Protein AF-A0A8T7F9G9-F1 (afdb_monomer)

Structure (mmCIF, N/CA/C/O backbone):
data_AF-A0A8T7F9G9-F1
#
_entry.id   AF-A0A8T7F9G9-F1
#
loop_
_atom_site.group_PDB
_atom_site.id
_atom_site.type_symbol
_atom_site.label_atom_id
_atom_site.label_alt_id
_atom_site.label_comp_id
_atom_site.label_asym_id
_atom_site.label_entity_id
_atom_site.label_seq_id
_atom_site.pdbx_PDB_ins_code
_atom_site.Cartn_x
_atom_site.Cartn_y
_atom_site.Cartn_z
_atom_site.occupancy
_atom_site.B_iso_or_equiv
_atom_site.auth_seq_id
_atom_site.auth_comp_id
_atom_site.auth_asym_id
_atom_site.auth_atom_id
_atom_site.pdbx_PDB_model_num
ATOM 1 N N . MET A 1 1 ? 28.511 -11.664 -50.264 1.00 46.81 1 MET A N 1
ATOM 2 C CA . MET A 1 1 ? 28.563 -10.630 -49.208 1.00 46.81 1 MET A CA 1
ATOM 3 C C . MET A 1 1 ? 29.767 -10.927 -48.326 1.00 46.81 1 MET A C 1
ATOM 5 O O . MET A 1 1 ? 29.800 -11.989 -47.721 1.00 46.81 1 MET A O 1
ATOM 9 N N . LYS A 1 2 ? 30.807 -10.084 -48.348 1.00 44.03 2 LYS A N 1
ATOM 10 C CA . LYS A 1 2 ? 31.979 -10.237 -47.471 1.00 44.03 2 LYS A CA 1
ATOM 11 C C . LYS A 1 2 ? 31.725 -9.398 -46.221 1.00 44.03 2 LYS A C 1
ATOM 13 O O . LYS A 1 2 ? 31.805 -8.178 -46.300 1.00 44.03 2 LYS A O 1
ATOM 18 N N . LEU A 1 3 ? 31.369 -10.055 -45.120 1.00 43.72 3 LEU A N 1
ATOM 19 C CA . LEU A 1 3 ? 31.251 -9.421 -43.806 1.00 43.72 3 LEU A CA 1
ATOM 20 C C . LEU A 1 3 ? 32.620 -8.885 -43.380 1.00 43.72 3 LEU A C 1
ATOM 22 O O . LEU A 1 3 ? 33.638 -9.577 -43.476 1.00 43.72 3 LEU A O 1
ATOM 26 N N . ASN A 1 4 ? 32.641 -7.617 -42.983 1.00 49.09 4 ASN A N 1
ATOM 27 C CA . ASN A 1 4 ? 33.854 -6.886 -42.667 1.00 49.09 4 ASN 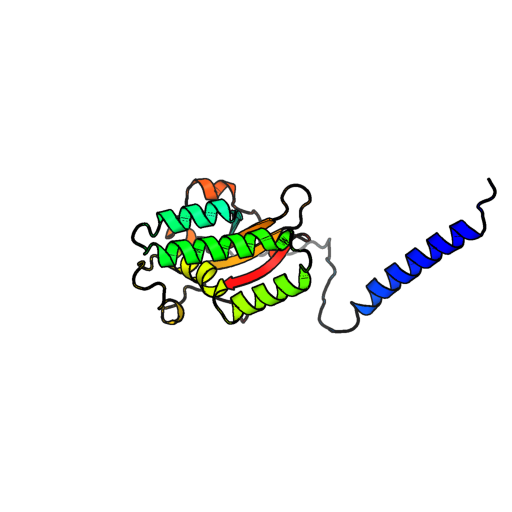A CA 1
ATOM 28 C C . ASN A 1 4 ? 34.376 -7.363 -41.302 1.00 49.09 4 ASN A C 1
ATOM 30 O O . ASN A 1 4 ? 33.618 -7.438 -40.337 1.00 49.09 4 ASN A O 1
ATOM 34 N N . ARG A 1 5 ? 35.673 -7.682 -41.193 1.00 53.19 5 ARG A N 1
ATOM 35 C CA . ARG A 1 5 ? 36.285 -8.277 -39.980 1.00 53.19 5 ARG A CA 1
ATOM 36 C C . ARG A 1 5 ? 36.044 -7.476 -38.692 1.00 53.19 5 ARG A C 1
ATOM 38 O O . ARG A 1 5 ? 36.165 -8.039 -37.616 1.00 53.19 5 ARG A O 1
ATOM 45 N N . ARG A 1 6 ? 35.715 -6.185 -38.799 1.00 52.78 6 ARG A N 1
ATOM 46 C CA . ARG A 1 6 ? 35.401 -5.307 -37.662 1.00 52.78 6 ARG A CA 1
ATOM 47 C C . ARG A 1 6 ? 34.003 -5.522 -37.072 1.00 52.78 6 ARG A C 1
ATOM 49 O O . ARG A 1 6 ? 33.856 -5.368 -35.869 1.00 52.78 6 ARG A O 1
ATOM 56 N N . GLU A 1 7 ? 33.010 -5.908 -37.869 1.00 48.31 7 GLU A N 1
ATOM 57 C CA . GLU A 1 7 ? 31.631 -6.107 -37.381 1.00 48.31 7 GLU A CA 1
ATOM 58 C C . GLU A 1 7 ? 31.481 -7.434 -36.629 1.00 48.31 7 GLU A C 1
ATOM 60 O O . GLU A 1 7 ? 30.766 -7.517 -35.634 1.00 48.31 7 GLU A O 1
ATOM 65 N N . VAL A 1 8 ? 32.240 -8.455 -37.041 1.00 53.44 8 VAL A N 1
ATOM 66 C CA . VAL A 1 8 ? 32.272 -9.761 -36.364 1.00 53.44 8 VAL A CA 1
ATOM 67 C C . VAL A 1 8 ? 32.888 -9.646 -34.965 1.00 53.44 8 VAL A C 1
ATOM 69 O O . VAL A 1 8 ? 32.408 -10.282 -34.032 1.00 53.44 8 VAL A O 1
ATOM 72 N N . THR A 1 9 ? 33.909 -8.801 -34.784 1.00 51.59 9 THR A N 1
ATOM 73 C CA . THR A 1 9 ? 34.546 -8.618 -33.471 1.00 51.59 9 THR A CA 1
ATOM 74 C C . THR A 1 9 ? 33.615 -7.943 -32.467 1.00 51.59 9 THR A C 1
ATOM 76 O O . THR A 1 9 ? 33.604 -8.357 -31.316 1.00 51.59 9 THR A O 1
ATOM 79 N N . VAL A 1 10 ? 32.803 -6.967 -32.896 1.00 53.72 10 VAL A N 1
ATOM 80 C CA . VAL A 1 10 ? 31.867 -6.249 -32.008 1.00 53.72 10 VAL A CA 1
ATOM 81 C C . VAL A 1 10 ? 30.722 -7.156 -31.547 1.00 53.72 10 VAL A C 1
ATOM 83 O O . VAL A 1 10 ? 30.357 -7.137 -30.372 1.00 53.72 10 VAL A O 1
ATOM 86 N N . LEU A 1 11 ? 30.208 -8.012 -32.437 1.00 50.22 11 LEU A N 1
ATOM 87 C CA . LEU A 1 11 ? 29.164 -8.984 -32.096 1.00 50.22 11 LEU A CA 1
ATOM 88 C C . LEU A 1 11 ? 29.666 -10.076 -31.142 1.00 50.22 11 LEU A C 1
ATOM 90 O O . LEU A 1 11 ? 28.948 -10.465 -30.226 1.00 50.22 11 LEU A O 1
ATOM 94 N N . ILE A 1 12 ? 30.911 -10.536 -31.304 1.00 54.72 12 ILE A N 1
ATOM 95 C CA . ILE A 1 12 ? 31.497 -11.546 -30.410 1.00 54.72 12 ILE A CA 1
ATOM 96 C C . ILE A 1 12 ? 31.876 -10.929 -29.055 1.00 54.72 12 ILE A C 1
ATOM 98 O O . ILE A 1 12 ? 31.660 -11.559 -28.023 1.00 54.72 12 ILE A O 1
ATOM 102 N N . SER A 1 13 ? 32.380 -9.689 -29.017 1.00 50.81 13 SER A N 1
ATOM 103 C CA . SER A 1 13 ? 32.715 -9.025 -27.750 1.00 50.81 13 SER A CA 1
ATOM 104 C C . SER A 1 13 ? 31.479 -8.662 -26.924 1.00 50.81 13 SER A C 1
ATOM 106 O O . SER A 1 13 ? 31.520 -8.800 -25.706 1.00 50.81 13 SER A O 1
ATOM 108 N N . GLY A 1 14 ? 30.374 -8.255 -27.561 1.00 50.59 14 GLY A N 1
ATOM 109 C CA . GLY A 1 14 ? 29.112 -7.993 -26.858 1.00 50.59 14 GLY A CA 1
ATOM 110 C C . GLY A 1 14 ? 28.506 -9.262 -26.252 1.00 50.59 14 GLY A C 1
ATOM 111 O O . GLY A 1 14 ? 28.037 -9.243 -25.117 1.00 50.59 14 GLY A O 1
ATOM 112 N N . LEU A 1 15 ? 28.603 -10.388 -26.969 1.00 47.50 15 LEU A N 1
ATOM 113 C CA . LEU A 1 15 ? 28.099 -11.675 -26.490 1.00 47.50 15 LEU A CA 1
ATOM 114 C C . LEU A 1 15 ? 28.919 -12.217 -25.306 1.00 47.50 15 LEU A C 1
ATOM 116 O O . LEU A 1 15 ? 28.342 -12.760 -24.375 1.00 47.50 15 LEU A O 1
ATOM 120 N N . ILE A 1 16 ? 30.247 -12.038 -25.300 1.00 53.81 16 ILE A N 1
ATOM 121 C CA . ILE A 1 16 ? 31.121 -12.523 -24.213 1.00 53.81 16 ILE A CA 1
ATOM 122 C C . ILE A 1 16 ? 30.961 -11.688 -22.933 1.00 53.81 16 ILE A C 1
ATOM 124 O O . ILE A 1 16 ? 30.974 -12.251 -21.841 1.00 53.81 16 ILE A O 1
ATOM 128 N N . VAL A 1 17 ? 30.764 -10.369 -23.043 1.00 54.09 17 VAL A N 1
ATOM 129 C CA . VAL A 1 17 ? 30.511 -9.511 -21.869 1.00 54.09 17 VAL A CA 1
ATOM 130 C C . VAL A 1 17 ? 29.124 -9.786 -21.274 1.00 54.09 17 VAL A C 1
ATOM 132 O O . VAL A 1 17 ? 29.005 -9.883 -20.055 1.00 54.09 17 VAL A O 1
ATOM 135 N N . GLY A 1 18 ? 28.103 -10.013 -22.111 1.00 49.41 18 GLY A N 1
ATOM 136 C CA . GLY A 1 18 ? 26.770 -10.417 -21.644 1.00 49.41 18 GLY A CA 1
ATOM 137 C C . GLY A 1 18 ? 26.752 -11.787 -20.952 1.00 49.41 18 GLY A C 1
ATOM 138 O O . GLY A 1 18 ? 26.072 -11.958 -19.945 1.00 49.41 18 GLY A O 1
ATOM 139 N N . LEU A 1 19 ? 27.549 -12.750 -21.432 1.00 48.47 19 LEU A N 1
ATOM 140 C CA . LEU A 1 19 ? 27.618 -14.096 -20.846 1.00 48.47 19 LEU A CA 1
ATOM 141 C C . LEU A 1 19 ? 28.460 -14.147 -19.557 1.00 48.47 19 LEU A C 1
ATOM 143 O O . LEU A 1 19 ? 28.168 -14.947 -18.673 1.00 48.47 19 LEU A O 1
ATOM 147 N N . LEU A 1 20 ? 29.463 -13.272 -19.409 1.00 47.88 20 LEU A N 1
ATOM 148 C CA . LEU A 1 20 ? 30.264 -13.174 -18.180 1.00 47.88 20 LEU A CA 1
ATOM 149 C C . LEU A 1 20 ? 29.529 -12.443 -17.048 1.00 47.88 20 LEU A C 1
ATOM 151 O O . LEU A 1 20 ? 29.641 -12.867 -15.902 1.00 47.88 20 LEU A O 1
ATOM 155 N N . LEU A 1 21 ? 28.729 -11.414 -17.349 1.00 46.62 21 LEU A N 1
ATOM 156 C CA . LEU A 1 21 ? 27.856 -10.786 -16.346 1.00 46.62 21 LEU A CA 1
ATOM 157 C C . LEU A 1 21 ? 26.742 -11.738 -15.879 1.00 46.62 21 LEU A C 1
ATOM 159 O O . LEU A 1 21 ? 26.415 -11.752 -14.697 1.00 46.62 21 LEU A O 1
ATOM 163 N N . GLY A 1 22 ? 26.240 -12.604 -16.768 1.00 43.25 22 GLY A N 1
ATOM 164 C CA . GLY A 1 22 ? 25.296 -13.664 -16.400 1.00 43.25 22 GLY A CA 1
ATOM 165 C C . GLY A 1 22 ? 25.898 -14.792 -15.549 1.00 43.25 22 GLY A C 1
ATOM 166 O O . GLY A 1 22 ? 25.166 -15.437 -14.809 1.00 43.25 22 GLY A O 1
ATOM 167 N N . MET A 1 23 ? 27.215 -15.034 -15.612 1.00 46.56 23 MET A N 1
ATOM 168 C CA . MET A 1 23 ? 27.876 -16.082 -14.814 1.00 46.56 23 MET A CA 1
ATOM 169 C C . MET A 1 23 ? 28.397 -15.598 -13.454 1.00 46.56 23 MET A C 1
ATOM 171 O O . MET A 1 23 ? 28.501 -16.407 -12.538 1.00 46.56 23 MET A O 1
ATOM 175 N N . VAL A 1 24 ? 28.697 -14.306 -13.279 1.00 45.66 24 VAL A N 1
ATOM 176 C CA . VAL A 1 24 ? 29.154 -13.779 -11.974 1.00 45.66 24 VAL A CA 1
ATOM 177 C C . VAL A 1 24 ? 27.998 -13.632 -10.967 1.00 45.66 24 VAL A C 1
ATOM 179 O O . VAL A 1 24 ? 28.236 -13.693 -9.767 1.00 45.66 24 VAL A O 1
ATOM 182 N N . MET A 1 25 ? 26.746 -13.566 -11.430 1.00 41.53 25 MET A N 1
ATOM 183 C CA . MET A 1 25 ? 25.540 -13.624 -10.582 1.00 41.53 25 MET A CA 1
ATOM 184 C C . MET A 1 25 ? 25.101 -15.058 -10.202 1.00 41.53 25 MET A C 1
ATOM 186 O O . MET A 1 25 ? 24.092 -15.223 -9.532 1.00 41.53 25 MET A O 1
ATOM 190 N N . VAL A 1 26 ? 25.845 -16.106 -10.590 1.00 46.44 26 VAL A N 1
ATOM 191 C CA . VAL A 1 26 ? 25.522 -17.523 -10.279 1.00 46.44 26 VAL A CA 1
ATOM 192 C C . VAL A 1 26 ? 26.592 -18.156 -9.375 1.00 46.44 26 VAL A C 1
ATOM 194 O O . VAL A 1 26 ? 26.893 -19.342 -9.457 1.00 46.44 26 VAL A O 1
ATOM 197 N N . SER A 1 27 ? 27.262 -17.380 -8.521 1.00 38.91 27 SER A N 1
ATOM 198 C CA . SER A 1 27 ? 28.302 -17.939 -7.635 1.00 38.91 27 SER A CA 1
ATOM 199 C C . SER A 1 27 ? 28.358 -17.333 -6.238 1.00 38.91 27 SER A C 1
ATOM 201 O O . SER A 1 27 ? 29.433 -17.309 -5.650 1.00 38.91 27 SER A O 1
ATOM 203 N N . LEU A 1 28 ? 27.218 -16.901 -5.697 1.00 39.16 28 LEU A N 1
ATOM 204 C CA . LEU A 1 28 ? 27.018 -16.680 -4.262 1.00 39.16 28 LEU A CA 1
ATOM 205 C C . LEU A 1 28 ? 25.537 -16.919 -3.921 1.00 39.16 28 LEU A C 1
ATOM 207 O O . LEU A 1 28 ? 24.795 -15.967 -3.745 1.00 39.16 28 LEU A O 1
ATOM 211 N N . ASP A 1 29 ? 25.102 -18.179 -3.986 1.00 34.62 29 ASP A N 1
ATOM 212 C CA . ASP A 1 29 ? 24.269 -18.847 -2.967 1.00 34.62 29 ASP A CA 1
ATOM 213 C C . ASP A 1 29 ? 23.870 -20.249 -3.458 1.00 34.62 29 ASP A C 1
ATOM 215 O O . ASP A 1 29 ? 23.455 -20.441 -4.602 1.00 34.62 29 ASP A O 1
ATOM 219 N N . GLU A 1 30 ? 24.047 -21.253 -2.599 1.00 38.47 30 GLU A N 1
ATOM 220 C CA . GLU A 1 30 ? 23.832 -22.676 -2.900 1.00 38.47 30 GLU A CA 1
ATOM 221 C C . GLU A 1 30 ? 22.357 -23.127 -2.826 1.00 38.47 30 GLU A C 1
ATOM 223 O O . GLU A 1 30 ? 22.111 -24.324 -2.900 1.00 38.47 30 GLU A O 1
ATOM 228 N N . ASP A 1 31 ? 21.367 -22.225 -2.782 1.00 39.75 31 ASP A N 1
ATOM 229 C CA . ASP A 1 31 ? 19.941 -22.605 -2.664 1.00 39.75 31 ASP A CA 1
ATOM 230 C C . ASP A 1 31 ? 18.988 -21.941 -3.684 1.00 39.75 31 ASP A C 1
ATOM 232 O O . ASP A 1 31 ? 17.789 -21.791 -3.453 1.00 39.75 31 ASP A O 1
ATOM 236 N N . LEU A 1 32 ? 19.470 -21.620 -4.890 1.00 35.97 32 LEU A N 1
ATOM 237 C CA . LEU A 1 32 ? 18.599 -21.272 -6.025 1.00 35.97 32 LEU A CA 1
ATOM 238 C C . LEU A 1 32 ? 18.151 -22.528 -6.790 1.00 35.97 32 LEU A C 1
ATOM 240 O O . LEU A 1 32 ? 18.637 -22.850 -7.877 1.00 35.97 32 LEU A O 1
ATOM 244 N N . ALA A 1 33 ? 17.176 -23.237 -6.222 1.00 35.81 33 ALA A N 1
ATOM 245 C CA . ALA A 1 33 ? 16.433 -24.299 -6.896 1.00 35.81 33 ALA A CA 1
ATOM 246 C C . ALA A 1 33 ? 15.474 -23.718 -7.955 1.00 35.81 33 ALA A C 1
ATOM 248 O O . ALA A 1 33 ? 14.260 -23.652 -7.777 1.00 35.81 33 ALA A O 1
ATOM 249 N N . LEU A 1 34 ? 16.027 -23.324 -9.098 1.00 44.62 34 LEU A N 1
ATOM 250 C CA . LEU A 1 34 ? 15.283 -23.037 -10.320 1.00 44.62 34 LEU A CA 1
ATOM 251 C C . LEU A 1 34 ? 15.351 -24.294 -11.194 1.00 44.62 34 LEU A C 1
ATOM 253 O O . LEU A 1 34 ? 16.444 -24.675 -11.575 1.00 44.62 34 LEU A O 1
ATOM 257 N N . PHE A 1 35 ? 14.224 -24.972 -11.443 1.00 43.81 35 PHE A N 1
ATOM 258 C CA . PHE A 1 35 ? 13.821 -25.585 -12.727 1.00 43.81 35 PHE A CA 1
ATOM 259 C C . PHE A 1 35 ? 12.547 -26.425 -12.533 1.00 43.81 35 PHE A C 1
ATOM 261 O O . PHE A 1 35 ? 12.508 -27.395 -11.778 1.00 43.81 35 PHE A O 1
ATOM 268 N N . GLY A 1 36 ? 11.492 -26.055 -13.262 1.00 32.22 36 GLY A N 1
ATOM 269 C CA . GLY A 1 36 ? 10.227 -26.777 -13.283 1.00 32.22 36 GLY A CA 1
ATOM 270 C C . GLY A 1 36 ? 10.354 -28.205 -13.817 1.00 32.22 36 GLY A C 1
ATOM 271 O O . GLY A 1 36 ? 11.073 -28.480 -14.777 1.00 32.22 36 GLY A O 1
ATOM 272 N N . THR A 1 37 ? 9.571 -29.109 -13.234 1.00 33.41 37 THR A N 1
ATOM 273 C CA . THR A 1 37 ? 9.251 -30.407 -13.830 1.00 33.41 37 THR A CA 1
ATOM 274 C C . THR A 1 37 ? 7.830 -30.360 -14.382 1.00 33.41 37 THR A C 1
ATOM 276 O O . THR A 1 37 ? 6.837 -30.466 -13.668 1.00 33.41 37 THR A O 1
ATOM 279 N N . ALA A 1 38 ? 7.724 -30.184 -15.698 1.00 38.19 38 ALA A N 1
ATOM 280 C CA . ALA A 1 38 ? 6.515 -30.522 -16.429 1.00 38.19 38 ALA A CA 1
ATOM 281 C C . ALA A 1 38 ? 6.498 -32.038 -16.689 1.00 38.19 38 ALA A C 1
ATOM 283 O O . ALA A 1 38 ? 7.378 -32.561 -17.369 1.00 38.19 38 ALA A O 1
ATOM 284 N N . GLY A 1 39 ? 5.457 -32.716 -16.195 1.00 29.67 39 GLY A N 1
ATOM 285 C CA . GLY A 1 39 ? 5.010 -34.026 -16.681 1.00 29.67 39 GLY A CA 1
ATOM 286 C C . GLY A 1 39 ? 5.242 -35.207 -15.735 1.00 29.67 39 GLY A C 1
ATOM 287 O O . GLY A 1 39 ? 6.354 -35.710 -15.620 1.00 29.67 39 GLY A O 1
ATOM 288 N N . GLY A 1 40 ? 4.162 -35.733 -15.143 1.00 25.47 40 GLY A N 1
ATOM 289 C CA . GLY A 1 40 ? 4.223 -37.027 -14.455 1.00 25.47 40 GLY A CA 1
ATOM 290 C C . GLY A 1 40 ? 3.050 -37.355 -13.536 1.00 25.47 40 GLY A C 1
ATOM 291 O O . GLY A 1 40 ? 3.206 -37.389 -12.327 1.00 25.47 40 GLY A O 1
ATOM 292 N N . SER A 1 41 ? 1.882 -37.598 -14.129 1.00 37.97 41 SER A N 1
ATOM 293 C CA . SER A 1 41 ? 0.714 -38.307 -13.582 1.00 37.97 41 SER A CA 1
ATOM 294 C C . SER A 1 41 ? 0.927 -39.176 -12.321 1.00 37.97 41 SER A C 1
ATOM 296 O O . SER A 1 41 ? 1.653 -40.165 -12.374 1.00 37.97 41 SER A O 1
ATOM 298 N N . GLY A 1 42 ? 0.117 -38.930 -11.278 1.00 31.66 42 GLY A N 1
ATOM 299 C CA . GLY A 1 42 ? -0.398 -39.995 -10.402 1.00 31.66 42 GLY A CA 1
ATOM 300 C C . GLY A 1 42 ? -0.441 -39.706 -8.899 1.00 31.66 42 GLY A C 1
ATOM 301 O O . GLY A 1 42 ? 0.534 -39.974 -8.215 1.00 31.66 42 GLY A O 1
ATOM 302 N N . SER A 1 43 ? -1.599 -39.257 -8.391 1.00 31.19 43 SER A N 1
ATOM 303 C CA . SER A 1 43 ? -2.280 -39.736 -7.161 1.00 31.19 43 SER A CA 1
ATOM 304 C C . SER A 1 43 ? -3.476 -38.798 -6.898 1.00 31.19 43 SER A C 1
ATOM 306 O O . SER A 1 43 ? -3.299 -37.654 -6.506 1.00 31.19 43 SER A O 1
ATOM 308 N N . SER A 1 44 ? -4.712 -39.100 -7.302 1.00 40.59 44 SER A N 1
ATOM 309 C CA . SER A 1 44 ? -5.617 -40.063 -6.651 1.00 40.59 44 SER A CA 1
ATOM 310 C C . SER A 1 44 ? -5.530 -40.064 -5.121 1.00 40.59 44 SER A C 1
ATOM 312 O O . SER A 1 44 ? -5.302 -41.103 -4.513 1.00 40.59 44 SER A O 1
ATOM 314 N N . GLY A 1 45 ? -5.732 -38.905 -4.498 1.00 30.78 45 GLY A N 1
ATOM 315 C CA . GLY A 1 45 ? -5.884 -38.782 -3.052 1.00 30.78 45 GLY A CA 1
ATOM 316 C C . GLY A 1 45 ? -6.923 -37.725 -2.714 1.00 30.78 45 GLY A C 1
ATOM 317 O O . GLY A 1 45 ? -6.594 -36.555 -2.563 1.00 30.78 45 GLY A O 1
ATOM 318 N N . GLN A 1 46 ? -8.188 -38.137 -2.621 1.00 43.41 46 GLN A N 1
ATOM 319 C CA . GLN A 1 46 ? -9.196 -37.384 -1.884 1.00 43.41 46 GLN A CA 1
ATOM 320 C C . GLN A 1 46 ? -8.672 -37.134 -0.466 1.00 43.41 46 GLN A C 1
ATOM 322 O O . GLN A 1 46 ? -8.569 -38.075 0.309 1.00 43.41 46 GLN A O 1
ATOM 327 N N . ASN A 1 47 ? -8.414 -35.875 -0.129 1.00 34.53 47 ASN A N 1
ATOM 328 C CA . ASN A 1 47 ? -8.668 -35.353 1.206 1.00 34.53 47 ASN A CA 1
ATOM 329 C C . ASN A 1 47 ? -9.379 -34.011 1.036 1.00 34.53 47 ASN A C 1
ATOM 331 O O . ASN A 1 47 ? -8.820 -33.037 0.535 1.00 34.53 47 ASN A O 1
ATOM 335 N N . LYS A 1 48 ? -10.669 -34.028 1.377 1.00 41.75 48 LYS A N 1
ATOM 336 C CA . LYS A 1 48 ? -11.450 -32.843 1.701 1.00 41.75 48 LYS A CA 1
ATOM 337 C C . LYS A 1 48 ? -10.937 -32.354 3.048 1.00 41.75 48 LYS A C 1
ATOM 339 O O . LYS A 1 48 ? -11.359 -32.900 4.055 1.00 41.75 48 LYS A O 1
ATOM 344 N N . ASP A 1 49 ? -10.088 -31.343 3.032 1.00 39.69 49 ASP A N 1
ATOM 345 C CA . ASP A 1 49 ? -9.930 -30.441 4.163 1.00 39.69 49 ASP A CA 1
ATOM 346 C C . ASP A 1 49 ? -10.047 -29.022 3.612 1.00 39.69 49 ASP A C 1
ATOM 348 O O . ASP A 1 49 ? -9.499 -28.694 2.557 1.00 39.69 49 ASP A O 1
ATOM 352 N N . ASP A 1 50 ? -10.859 -28.237 4.301 1.00 42.94 50 ASP A N 1
ATOM 353 C CA . ASP A 1 50 ? -11.311 -26.875 4.035 1.00 42.94 50 ASP A CA 1
ATOM 354 C C . ASP A 1 50 ? -10.125 -25.889 4.068 1.00 42.94 50 ASP A C 1
ATOM 356 O O . ASP A 1 50 ? -9.937 -25.130 5.014 1.00 42.94 50 ASP A O 1
ATOM 360 N N . LYS A 1 51 ? -9.221 -25.981 3.083 1.00 44.81 51 LYS A N 1
ATOM 361 C CA . LYS A 1 51 ? -8.015 -25.149 3.019 1.00 44.81 51 LYS A CA 1
ATOM 362 C C . LYS A 1 51 ? -8.411 -23.718 2.676 1.00 44.81 51 LYS A C 1
ATOM 364 O O . LYS A 1 51 ? -8.884 -23.460 1.570 1.00 44.81 51 LYS A O 1
ATOM 369 N N . SER A 1 52 ? -8.178 -22.811 3.618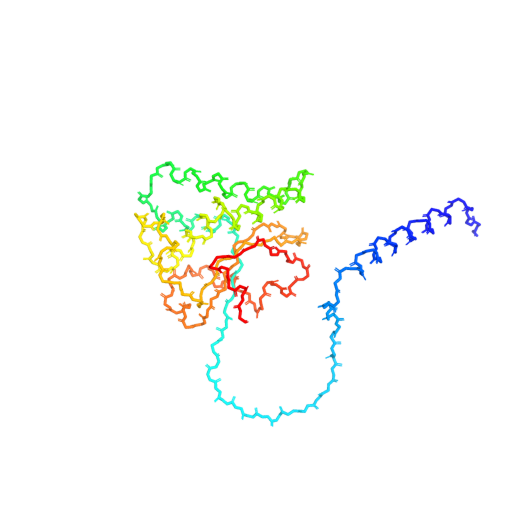 1.00 55.44 52 SER A N 1
ATOM 370 C CA . SER A 1 52 ? -8.278 -21.365 3.452 1.00 55.44 52 SER A CA 1
ATOM 371 C C . SER A 1 52 ? -7.625 -20.926 2.135 1.00 55.44 52 SER A C 1
ATOM 373 O O . SER A 1 52 ? -6.406 -20.919 1.982 1.00 55.44 52 SER A O 1
ATOM 375 N N . SER A 1 53 ? -8.436 -20.580 1.134 1.00 80.69 53 SER A N 1
ATOM 376 C CA . SER A 1 53 ? -7.912 -19.946 -0.074 1.00 80.69 53 SER A CA 1
ATOM 377 C C . SER A 1 53 ? -7.343 -18.579 0.306 1.00 80.69 53 SER A C 1
ATOM 379 O O . SER A 1 53 ? -8.015 -17.796 0.977 1.00 80.69 53 SER A O 1
ATOM 381 N N . VAL A 1 54 ? -6.112 -18.280 -0.093 1.00 87.00 54 VAL A N 1
ATOM 382 C CA . VAL A 1 54 ? -5.546 -16.930 0.030 1.00 87.00 54 VAL A CA 1
ATOM 383 C C . VAL A 1 54 ? -5.987 -16.122 -1.186 1.00 87.00 54 VAL A C 1
ATOM 385 O O . VAL A 1 54 ? -6.022 -16.641 -2.304 1.00 87.00 54 VAL A O 1
ATOM 388 N N . LEU A 1 55 ? -6.393 -14.883 -0.949 1.00 90.94 55 LEU A N 1
ATOM 389 C CA . LEU A 1 55 ? -6.760 -13.905 -1.958 1.00 90.94 55 LEU A CA 1
ATOM 390 C C . LEU A 1 55 ? -5.653 -12.859 -2.057 1.00 90.94 55 LEU A C 1
ATOM 392 O O . LEU A 1 55 ? -5.008 -12.525 -1.063 1.00 90.94 55 LEU A O 1
ATOM 396 N N . TYR A 1 56 ? -5.469 -12.352 -3.268 1.00 92.38 56 TYR A N 1
ATOM 397 C CA . TYR A 1 56 ? -4.398 -11.436 -3.619 1.00 92.38 56 TYR A CA 1
ATOM 398 C C . TYR A 1 56 ? -4.996 -10.270 -4.386 1.00 92.38 56 TYR A C 1
ATOM 400 O O . TYR A 1 56 ? -5.780 -10.499 -5.307 1.00 92.38 56 TYR A O 1
ATOM 408 N N . TYR A 1 57 ? -4.630 -9.048 -4.030 1.00 93.56 57 TYR A N 1
ATOM 409 C CA . TYR A 1 57 ? -5.087 -7.839 -4.707 1.00 93.56 57 TYR A CA 1
ATOM 410 C C . TYR A 1 57 ? -3.878 -6.979 -5.051 1.00 93.56 57 TYR A C 1
ATOM 412 O O . TYR A 1 57 ? -2.992 -6.809 -4.217 1.00 93.56 57 TYR A O 1
ATOM 420 N N . ARG A 1 58 ? -3.842 -6.443 -6.273 1.00 93.94 58 ARG A N 1
ATOM 421 C CA . ARG A 1 58 ? -2.813 -5.493 -6.713 1.00 93.94 58 ARG A CA 1
ATOM 422 C C . ARG A 1 58 ? -3.472 -4.145 -6.952 1.00 93.94 58 ARG A C 1
ATOM 424 O O . ARG A 1 58 ? -4.112 -3.944 -7.980 1.00 93.94 58 ARG A O 1
ATOM 431 N N . VAL A 1 59 ? -3.318 -3.248 -5.990 1.00 93.94 59 VAL A N 1
ATOM 432 C CA . VAL A 1 59 ? -4.005 -1.959 -5.952 1.00 93.94 59 VAL A CA 1
ATOM 433 C C . VAL A 1 59 ? -3.038 -0.851 -6.375 1.00 93.94 59 VAL A C 1
ATOM 435 O O . VAL A 1 59 ? -1.948 -0.750 -5.801 1.00 93.94 59 VAL A O 1
ATOM 438 N N . PRO A 1 60 ? -3.390 -0.015 -7.370 1.00 93.00 60 PRO A N 1
ATOM 439 C CA . PRO A 1 60 ? -2.602 1.168 -7.705 1.00 93.00 60 PRO A CA 1
ATOM 440 C C . PRO A 1 60 ? -2.428 2.079 -6.485 1.00 93.00 60 PRO A C 1
ATOM 442 O O . PRO A 1 60 ? -3.382 2.295 -5.736 1.00 93.00 60 PRO A O 1
ATOM 445 N N . LEU A 1 61 ? -1.238 2.656 -6.289 1.00 91.81 61 LEU A N 1
ATOM 446 C CA . LEU A 1 61 ? -0.981 3.499 -5.111 1.00 91.81 61 LEU A CA 1
ATOM 447 C C . LEU A 1 61 ? -1.918 4.702 -5.000 1.00 91.81 61 LEU A C 1
ATOM 449 O O . LEU A 1 61 ? -2.275 5.091 -3.894 1.00 91.81 61 LEU A O 1
ATOM 453 N N . THR A 1 62 ? -2.357 5.262 -6.125 1.00 91.50 62 THR A N 1
ATOM 454 C CA . THR A 1 62 ? -3.319 6.370 -6.152 1.00 91.50 62 THR A CA 1
ATOM 455 C C . THR A 1 62 ? -4.685 5.969 -5.591 1.00 91.50 62 THR A C 1
ATOM 457 O O . THR A 1 62 ? -5.272 6.720 -4.814 1.00 91.50 62 THR A O 1
ATOM 460 N N . GLU A 1 63 ? -5.180 4.780 -5.943 1.00 92.75 63 GLU A N 1
ATOM 461 C CA . GLU A 1 63 ? -6.428 4.229 -5.401 1.00 92.75 63 GLU A CA 1
ATOM 462 C C . GLU A 1 63 ? -6.276 3.873 -3.922 1.00 92.75 63 GLU A C 1
ATOM 464 O O . GLU A 1 63 ? -7.159 4.160 -3.115 1.00 92.75 63 GLU A O 1
ATOM 469 N N . ALA A 1 64 ? -5.128 3.302 -3.559 1.00 92.12 64 ALA A N 1
ATOM 470 C CA . ALA A 1 64 ? -4.809 2.961 -2.185 1.00 92.12 64 ALA A CA 1
ATOM 471 C C . ALA A 1 64 ? -4.775 4.224 -1.296 1.00 92.12 64 ALA A C 1
ATOM 473 O O . ALA A 1 64 ? -5.413 4.258 -0.245 1.00 92.12 64 ALA A O 1
ATOM 474 N N . GLN A 1 65 ? -4.079 5.281 -1.730 1.00 92.12 65 GLN A N 1
ATOM 475 C CA . GLN A 1 65 ? -3.985 6.556 -1.013 1.00 92.12 65 GLN A CA 1
ATOM 476 C C . GLN A 1 65 ? -5.359 7.210 -0.836 1.00 92.12 65 GLN A C 1
ATOM 478 O O . GLN A 1 65 ? -5.678 7.683 0.256 1.00 92.12 65 GLN A O 1
ATOM 483 N N . ALA A 1 66 ? -6.175 7.237 -1.895 1.00 92.31 66 ALA A N 1
ATOM 484 C CA . ALA A 1 66 ? -7.520 7.802 -1.831 1.00 92.31 66 ALA A CA 1
ATOM 485 C C . ALA A 1 66 ? -8.382 7.062 -0.799 1.00 92.31 66 ALA A C 1
ATOM 487 O O . ALA A 1 66 ? -8.993 7.695 0.060 1.00 92.31 66 ALA A O 1
ATOM 488 N N . TRP A 1 67 ? -8.360 5.727 -0.830 1.00 92.94 67 TRP A N 1
ATOM 489 C CA . TRP A 1 67 ? -9.085 4.900 0.130 1.00 92.94 67 TRP A CA 1
ATOM 490 C C . TRP A 1 67 ? -8.623 5.126 1.574 1.00 92.94 67 TRP A C 1
ATOM 492 O O . TRP A 1 67 ? -9.453 5.258 2.472 1.00 92.94 67 TRP A O 1
ATOM 502 N N . LEU A 1 68 ? -7.310 5.215 1.809 1.00 91.19 68 LEU A N 1
ATOM 503 C CA . LEU A 1 68 ? -6.769 5.450 3.148 1.00 91.19 68 LEU A CA 1
ATOM 504 C C . LEU A 1 68 ? -7.207 6.820 3.699 1.00 91.19 68 LEU A C 1
ATOM 506 O O . LEU A 1 68 ? -7.597 6.928 4.860 1.00 91.19 68 LEU A O 1
ATOM 510 N N . GLY A 1 69 ? -7.236 7.851 2.846 1.00 91.25 69 GLY A N 1
ATOM 511 C CA . GLY A 1 69 ? -7.764 9.173 3.196 1.00 91.25 69 GLY A CA 1
ATOM 512 C C . GLY A 1 69 ? -9.266 9.177 3.505 1.00 91.25 69 GLY A C 1
ATOM 513 O O . GLY A 1 69 ? -9.708 9.897 4.397 1.00 91.25 69 GLY A O 1
ATOM 514 N N . GLU A 1 70 ? -10.058 8.351 2.815 1.00 91.88 70 GLU A N 1
ATOM 515 C CA . GLU A 1 70 ? -11.484 8.169 3.120 1.00 91.88 70 GLU A CA 1
ATOM 516 C C . GLU A 1 70 ? -11.726 7.415 4.431 1.00 91.88 70 GLU A C 1
ATOM 518 O O . GLU A 1 70 ? -12.740 7.653 5.091 1.00 91.88 70 GLU A O 1
ATOM 523 N N . LYS A 1 71 ? -10.817 6.509 4.812 1.00 91.62 71 LYS A N 1
ATOM 524 C CA . LYS A 1 71 ? -10.896 5.769 6.078 1.00 91.62 71 LYS A CA 1
ATOM 525 C C . LYS A 1 71 ? -10.584 6.629 7.292 1.00 91.62 71 LYS A C 1
ATOM 527 O O . LYS A 1 71 ? -11.141 6.362 8.351 1.00 91.62 71 LYS A O 1
ATOM 532 N N . TYR A 1 72 ? -9.768 7.663 7.118 1.00 91.62 72 TYR A N 1
ATOM 533 C CA . TYR A 1 72 ? -9.312 8.518 8.208 1.00 91.62 72 TYR A CA 1
ATOM 534 C C . TYR A 1 72 ? -9.491 10.019 7.910 1.00 91.62 72 TYR A C 1
ATOM 536 O O . TYR A 1 72 ? -8.516 10.782 7.879 1.00 91.62 72 TYR A O 1
ATOM 544 N N . PRO A 1 73 ? -10.737 10.486 7.695 1.00 90.94 73 PRO A N 1
ATOM 545 C CA . PRO A 1 73 ? -11.021 11.885 7.376 1.00 90.94 73 PRO A CA 1
ATOM 546 C C . PRO A 1 73 ? -10.702 12.851 8.529 1.00 90.94 73 PRO A C 1
ATOM 548 O O . PRO A 1 73 ? -10.554 14.051 8.300 1.00 90.94 73 PRO A O 1
ATOM 551 N N . GLU A 1 74 ? -10.624 12.352 9.763 1.00 90.69 74 GLU A N 1
ATOM 552 C CA . GLU A 1 74 ? -10.345 13.115 10.982 1.00 90.69 74 GLU A CA 1
ATOM 553 C C . GLU A 1 74 ? -8.858 13.367 11.258 1.00 90.69 74 GLU A C 1
ATOM 555 O O . GLU A 1 74 ? -8.538 14.063 12.227 1.00 90.69 74 GLU A O 1
ATOM 560 N N . LEU A 1 75 ? -7.951 12.823 10.441 1.00 87.38 75 LEU A N 1
ATOM 561 C CA . LEU A 1 75 ? -6.520 13.052 10.625 1.00 87.38 75 LEU A CA 1
ATOM 562 C C . LEU A 1 75 ? -6.148 14.526 10.496 1.00 87.38 75 LEU A C 1
ATOM 564 O O . LEU A 1 75 ? -6.763 15.294 9.754 1.00 87.38 75 LEU A O 1
ATOM 568 N N . SER A 1 76 ? -5.102 14.913 11.226 1.00 87.06 76 SER A N 1
ATOM 569 C CA . SER A 1 76 ? -4.547 16.259 11.135 1.00 87.06 76 SER A CA 1
ATOM 570 C C . SER A 1 76 ? -4.027 16.540 9.722 1.00 87.06 76 SER A C 1
ATOM 572 O O . SER A 1 76 ? -3.570 15.637 9.018 1.00 87.06 76 SER A O 1
ATOM 574 N N . GLU A 1 77 ? -4.041 17.815 9.325 1.00 88.75 77 GLU A N 1
ATOM 575 C CA . GLU A 1 77 ? -3.448 18.252 8.051 1.00 88.75 77 GLU A CA 1
ATOM 576 C C . GLU A 1 77 ? -1.974 17.827 7.938 1.00 88.75 77 GLU A C 1
ATOM 578 O O . GLU A 1 77 ? -1.519 17.461 6.860 1.00 88.75 77 GLU A O 1
ATOM 583 N N . GLU A 1 78 ? -1.249 17.816 9.062 1.00 87.25 78 GLU A N 1
ATOM 584 C CA . GLU A 1 78 ? 0.142 17.362 9.146 1.00 87.25 78 GLU A CA 1
ATOM 585 C C . GLU A 1 78 ? 0.283 15.879 8.766 1.00 87.25 78 GLU A C 1
ATOM 587 O O . GLU A 1 78 ? 1.042 15.562 7.854 1.00 87.25 78 GLU A O 1
ATOM 592 N N . LYS A 1 79 ? -0.511 14.977 9.363 1.00 84.06 79 LYS A N 1
ATOM 593 C CA . LYS A 1 79 ? -0.455 13.537 9.045 1.00 84.06 79 LYS A CA 1
ATOM 594 C C . LYS A 1 79 ? -0.897 13.249 7.605 1.00 84.06 79 LYS A C 1
ATOM 596 O O . LYS A 1 79 ? -0.300 12.422 6.922 1.00 84.06 79 LYS A O 1
ATOM 601 N N . GLN A 1 80 ? -1.905 13.965 7.101 1.00 85.94 80 GLN A N 1
ATOM 602 C CA . GLN A 1 80 ? -2.324 13.847 5.697 1.00 85.94 80 GLN A CA 1
ATOM 603 C C . GLN A 1 80 ? -1.230 14.308 4.722 1.00 85.94 80 GLN A C 1
ATOM 605 O O . GLN A 1 80 ? -1.061 13.726 3.642 1.00 85.94 80 GLN A O 1
ATOM 610 N N . GLN A 1 81 ? -0.475 15.346 5.092 1.00 88.06 81 GLN A N 1
ATOM 611 C CA . GLN A 1 81 ? 0.672 15.802 4.317 1.00 88.06 81 GLN A CA 1
ATOM 612 C C . GLN A 1 81 ? 1.804 14.765 4.343 1.00 88.06 81 GLN A C 1
ATOM 614 O O . GLN A 1 81 ? 2.323 14.437 3.277 1.00 88.06 81 GLN A O 1
ATOM 619 N N . GLU A 1 82 ? 2.125 14.195 5.508 1.00 86.06 82 GLU A N 1
ATOM 620 C CA . GLU A 1 82 ? 3.115 13.115 5.639 1.00 86.06 82 GLU A CA 1
ATOM 621 C C . GLU A 1 82 ? 2.784 11.923 4.733 1.00 86.06 82 GLU A C 1
ATOM 623 O O . GLU A 1 82 ? 3.648 11.450 3.994 1.00 86.06 82 GLU A O 1
ATOM 628 N N . TRP A 1 83 ? 1.522 11.476 4.714 1.00 86.44 83 TRP A N 1
ATOM 629 C CA . TRP A 1 83 ? 1.078 10.436 3.783 1.00 86.44 83 TRP A CA 1
ATOM 630 C C . TRP A 1 83 ? 1.301 10.834 2.337 1.00 86.44 83 TRP A C 1
ATOM 632 O O . TRP A 1 83 ? 1.890 10.077 1.571 1.00 86.44 83 TRP A O 1
ATOM 642 N N . THR A 1 84 ? 0.853 12.027 1.954 1.00 87.94 84 THR A N 1
ATOM 643 C CA . THR A 1 84 ? 0.972 12.496 0.572 1.00 87.94 84 THR A CA 1
ATOM 644 C C . THR A 1 84 ? 2.428 12.527 0.109 1.00 87.94 84 THR A C 1
ATOM 646 O O . THR A 1 84 ? 2.727 12.109 -1.009 1.00 87.94 84 THR A O 1
ATOM 649 N N . GLU A 1 85 ? 3.343 12.972 0.968 1.00 88.25 85 GLU A N 1
ATOM 650 C CA . GLU A 1 85 ? 4.778 12.977 0.687 1.00 88.25 85 GLU A CA 1
ATOM 651 C C . GLU A 1 85 ? 5.353 11.554 0.602 1.00 88.25 85 GLU A C 1
ATOM 653 O O . GLU A 1 85 ? 6.134 11.267 -0.309 1.00 88.25 85 GLU A O 1
ATOM 658 N N . ALA A 1 86 ? 4.926 10.644 1.484 1.00 87.44 86 ALA A N 1
ATOM 659 C CA . ALA A 1 86 ? 5.340 9.244 1.456 1.00 87.44 86 ALA A CA 1
ATOM 660 C C . ALA A 1 86 ? 4.883 8.535 0.170 1.00 87.44 86 ALA A C 1
ATOM 662 O O . ALA A 1 86 ? 5.711 7.948 -0.527 1.00 87.44 86 ALA A O 1
ATOM 663 N N . PHE A 1 87 ? 3.604 8.646 -0.207 1.00 89.56 87 PHE A N 1
ATOM 664 C CA . PHE A 1 87 ? 3.094 8.079 -1.460 1.00 89.56 87 PHE A CA 1
ATOM 665 C C . PHE A 1 87 ? 3.800 8.665 -2.680 1.00 89.56 87 PHE A C 1
ATOM 667 O O . PHE A 1 87 ? 4.181 7.912 -3.570 1.00 89.56 87 PHE A O 1
ATOM 674 N N . ALA A 1 88 ? 4.038 9.980 -2.714 1.00 88.56 88 ALA A N 1
ATOM 675 C CA . ALA A 1 88 ? 4.748 10.615 -3.823 1.00 88.56 88 ALA A CA 1
ATOM 676 C C . ALA A 1 88 ? 6.202 10.129 -3.942 1.00 88.56 88 ALA A C 1
ATOM 678 O O . ALA A 1 88 ? 6.685 9.896 -5.050 1.00 88.56 88 ALA A O 1
ATOM 679 N N . LYS A 1 89 ? 6.902 9.948 -2.813 1.00 86.19 89 LYS A N 1
ATOM 680 C CA . LYS A 1 89 ? 8.259 9.381 -2.783 1.00 86.19 89 LYS A CA 1
ATOM 681 C C . LYS A 1 89 ? 8.267 7.953 -3.326 1.00 86.19 89 LYS A C 1
ATOM 683 O O . LYS A 1 89 ? 9.142 7.615 -4.119 1.00 86.19 89 LYS A O 1
ATOM 688 N N . ILE A 1 90 ? 7.298 7.136 -2.913 1.00 89.50 90 ILE A N 1
ATOM 689 C CA . ILE A 1 90 ? 7.168 5.753 -3.372 1.00 89.50 90 ILE A CA 1
ATOM 690 C C . ILE A 1 90 ? 6.861 5.719 -4.877 1.00 89.50 90 ILE A C 1
ATOM 692 O O . ILE A 1 90 ? 7.572 5.056 -5.625 1.00 89.50 90 ILE A O 1
ATOM 696 N N . ASP A 1 91 ? 5.855 6.462 -5.336 1.00 88.88 91 ASP A N 1
ATOM 697 C CA . ASP A 1 91 ? 5.403 6.479 -6.734 1.00 88.88 91 ASP A CA 1
ATOM 698 C C . ASP A 1 91 ? 6.470 7.014 -7.704 1.00 88.88 91 ASP A C 1
ATOM 700 O O . ASP A 1 91 ? 6.555 6.586 -8.853 1.00 88.88 91 ASP A O 1
ATOM 704 N N . ALA A 1 92 ? 7.353 7.903 -7.237 1.00 87.69 92 ALA A N 1
ATOM 705 C CA . ALA A 1 92 ? 8.460 8.417 -8.037 1.00 87.69 92 ALA A CA 1
ATOM 706 C C . ALA A 1 92 ? 9.591 7.396 -8.259 1.00 87.69 92 ALA A C 1
ATOM 708 O O . ALA A 1 92 ? 10.377 7.569 -9.199 1.00 87.69 92 ALA A O 1
ATOM 709 N N . LEU A 1 93 ? 9.681 6.339 -7.438 1.00 86.94 93 LEU A N 1
ATOM 710 C CA . LEU A 1 93 ? 10.793 5.384 -7.448 1.00 86.94 93 LEU A CA 1
ATOM 711 C C . LEU A 1 93 ? 11.114 4.813 -8.843 1.00 86.94 93 LEU A C 1
ATOM 713 O O . LEU A 1 93 ? 12.280 4.890 -9.233 1.00 86.94 93 LEU A O 1
ATOM 717 N N . PRO A 1 94 ? 10.146 4.313 -9.642 1.00 85.69 94 PRO A N 1
ATOM 718 C CA . PRO A 1 94 ? 10.428 3.723 -10.956 1.00 85.69 94 PRO A CA 1
ATOM 719 C C . PRO A 1 94 ? 11.055 4.716 -11.944 1.00 85.69 94 PRO A C 1
ATOM 721 O O . PRO A 1 94 ? 11.679 4.320 -12.925 1.00 85.69 94 PRO A O 1
ATOM 724 N N . THR A 1 95 ? 10.882 6.016 -11.697 1.00 86.88 95 THR A N 1
ATOM 725 C CA . THR A 1 95 ? 11.409 7.097 -12.539 1.00 86.88 95 THR A CA 1
ATOM 726 C C . THR A 1 95 ? 12.689 7.7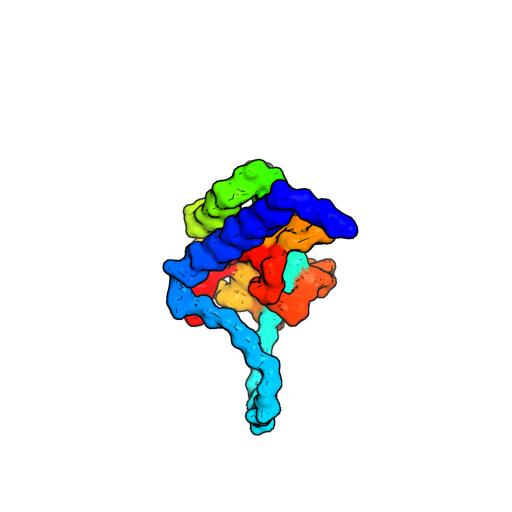26 -11.992 1.00 86.88 95 THR A C 1
ATOM 728 O O . THR A 1 95 ? 13.229 8.645 -12.616 1.00 86.88 95 THR A O 1
ATOM 731 N N . SER A 1 96 ? 13.191 7.252 -10.847 1.00 87.88 96 SER A N 1
ATOM 732 C CA . SER A 1 96 ? 14.418 7.779 -10.260 1.00 87.88 96 SER A CA 1
ATOM 733 C C . SER A 1 96 ? 15.633 7.516 -11.153 1.00 87.88 96 SER A C 1
ATOM 735 O O . SER A 1 96 ? 15.816 6.431 -11.708 1.00 87.88 96 SER A O 1
ATOM 737 N N . ALA A 1 97 ? 16.508 8.520 -11.253 1.00 88.00 97 ALA A N 1
ATOM 738 C CA . ALA A 1 97 ? 17.788 8.400 -11.944 1.00 88.00 97 ALA A CA 1
ATOM 739 C C . ALA A 1 97 ? 18.750 7.424 -11.240 1.00 88.00 97 ALA A C 1
ATOM 741 O O . ALA A 1 97 ? 19.563 6.791 -11.912 1.00 88.00 97 ALA A O 1
ATOM 742 N N . ASP A 1 98 ? 18.625 7.280 -9.917 1.00 88.88 98 ASP A N 1
ATOM 743 C CA . ASP A 1 98 ? 19.457 6.422 -9.068 1.00 88.88 98 ASP A CA 1
ATOM 744 C C . ASP A 1 98 ? 18.628 5.271 -8.469 1.00 88.88 98 ASP A C 1
ATOM 746 O O . ASP A 1 98 ? 18.776 4.921 -7.298 1.00 88.88 98 ASP A O 1
ATOM 750 N N . PHE A 1 99 ? 17.768 4.660 -9.299 1.00 86.00 99 PHE A N 1
ATOM 751 C CA . PHE A 1 99 ? 16.779 3.644 -8.911 1.00 86.00 99 PHE A CA 1
ATOM 752 C C . PHE A 1 99 ? 17.278 2.628 -7.878 1.00 86.00 99 PHE A C 1
ATOM 754 O O . PHE A 1 99 ? 16.621 2.437 -6.867 1.00 86.00 99 PHE A O 1
ATOM 761 N N . PHE A 1 100 ? 18.430 1.983 -8.096 1.00 85.50 100 PHE A N 1
ATOM 762 C CA . PHE A 1 100 ? 18.921 0.946 -7.178 1.00 85.50 100 PHE A CA 1
ATOM 763 C C . PHE A 1 100 ? 19.210 1.488 -5.774 1.00 85.50 100 PHE A C 1
ATOM 765 O O . PHE A 1 100 ? 18.835 0.862 -4.789 1.00 85.50 100 PHE A O 1
ATOM 772 N N . THR A 1 101 ? 19.831 2.665 -5.685 1.00 88.19 101 THR A N 1
ATOM 773 C CA . THR A 1 101 ? 20.128 3.315 -4.402 1.00 88.19 101 THR A CA 1
ATOM 774 C C . THR A 1 101 ? 18.839 3.701 -3.686 1.00 88.19 101 THR A C 1
ATOM 776 O O . THR A 1 101 ? 18.704 3.459 -2.490 1.00 88.19 101 THR A O 1
ATOM 779 N N . ASP A 1 102 ? 17.883 4.270 -4.419 1.00 86.62 102 ASP A N 1
ATOM 780 C CA . ASP A 1 102 ? 16.614 4.718 -3.848 1.00 86.62 102 ASP A CA 1
ATOM 781 C C . ASP A 1 102 ? 15.700 3.544 -3.480 1.00 86.62 102 ASP A C 1
ATOM 783 O O . ASP A 1 102 ? 14.974 3.613 -2.491 1.00 86.62 102 ASP A O 1
ATOM 787 N N . ALA A 1 103 ? 15.765 2.445 -4.234 1.00 85.19 103 ALA A N 1
ATOM 788 C CA . ALA A 1 103 ? 15.025 1.220 -3.965 1.00 85.19 103 ALA A CA 1
ATOM 789 C C . ALA A 1 103 ? 15.557 0.530 -2.706 1.00 85.19 103 ALA A C 1
ATOM 791 O O . ALA A 1 103 ? 14.765 0.128 -1.857 1.00 85.19 103 ALA A O 1
ATOM 792 N N . ASP A 1 104 ? 16.880 0.443 -2.549 1.00 84.56 104 ASP A N 1
ATOM 793 C CA . ASP A 1 104 ? 17.501 -0.079 -1.330 1.00 84.56 104 ASP A CA 1
ATOM 794 C C . ASP A 1 104 ? 17.210 0.827 -0.129 1.00 84.56 104 ASP A C 1
ATOM 796 O O . ASP A 1 104 ? 16.874 0.337 0.948 1.00 84.56 104 ASP A O 1
ATOM 800 N N . ALA A 1 105 ? 17.263 2.150 -0.315 1.00 83.75 105 ALA A N 1
ATOM 801 C CA . ALA A 1 105 ? 16.881 3.102 0.720 1.00 83.75 105 ALA A CA 1
ATOM 802 C C . ALA A 1 105 ? 15.407 2.951 1.118 1.00 83.75 105 ALA A C 1
ATOM 804 O O . ALA A 1 105 ? 15.104 3.004 2.306 1.00 83.75 105 ALA A O 1
ATOM 805 N N . LEU A 1 106 ? 14.498 2.734 0.161 1.00 82.31 106 LEU A N 1
ATOM 806 C CA . LEU A 1 106 ? 13.081 2.507 0.443 1.00 82.31 106 LEU A CA 1
ATOM 807 C C . LEU A 1 106 ? 12.845 1.170 1.152 1.00 82.31 106 LEU A C 1
ATOM 809 O O . LEU A 1 106 ? 12.069 1.127 2.097 1.00 82.31 106 LEU A O 1
ATOM 813 N N . ARG A 1 107 ? 13.525 0.093 0.743 1.00 78.75 107 ARG A N 1
ATOM 814 C CA . ARG A 1 107 ? 13.459 -1.204 1.437 1.00 78.75 107 ARG A CA 1
ATOM 815 C C . ARG A 1 107 ? 13.918 -1.084 2.886 1.00 78.75 107 ARG A C 1
ATOM 817 O O . ARG A 1 107 ? 13.231 -1.562 3.783 1.00 78.75 107 ARG A O 1
ATOM 824 N N . LEU A 1 108 ? 15.044 -0.404 3.110 1.00 75.88 108 LEU A N 1
ATOM 825 C CA . LEU A 1 108 ? 15.542 -0.109 4.452 1.00 75.88 108 LEU A CA 1
ATOM 826 C C . LEU A 1 108 ? 14.529 0.725 5.243 1.00 75.88 108 LEU A C 1
ATOM 828 O O . LEU A 1 108 ? 14.231 0.386 6.380 1.00 75.88 108 LEU A O 1
ATOM 832 N N . ASP A 1 109 ? 13.947 1.760 4.634 1.00 76.75 109 ASP A N 1
ATOM 833 C CA . ASP A 1 109 ? 12.916 2.617 5.236 1.00 76.75 109 ASP A CA 1
ATOM 834 C C . ASP A 1 109 ? 11.643 1.833 5.604 1.00 76.75 109 ASP A C 1
ATOM 836 O O . ASP A 1 109 ? 11.072 2.071 6.661 1.00 76.75 109 ASP A O 1
ATOM 840 N N . ILE A 1 110 ? 11.228 0.854 4.792 1.00 72.75 110 ILE A N 1
ATOM 841 C CA . ILE A 1 110 ? 10.107 -0.053 5.099 1.00 72.75 110 ILE A CA 1
ATOM 842 C C . ILE A 1 110 ? 10.459 -0.984 6.265 1.00 72.75 110 ILE A C 1
ATOM 844 O O . ILE A 1 110 ? 9.615 -1.248 7.113 1.00 72.75 110 ILE A O 1
ATOM 848 N N . SER A 1 111 ? 11.699 -1.479 6.329 1.00 65.50 111 SER A N 1
ATOM 849 C CA . SER A 1 111 ? 12.126 -2.401 7.390 1.00 65.50 111 SER A CA 1
ATOM 850 C C . SER A 1 111 ? 12.515 -1.726 8.712 1.00 65.50 111 SER A C 1
ATOM 852 O O . SER A 1 111 ? 12.456 -2.368 9.758 1.00 65.50 111 SER A O 1
ATOM 854 N N . GLU A 1 112 ? 12.949 -0.462 8.678 1.00 63.84 112 GLU A N 1
ATOM 855 C CA . GLU A 1 112 ? 13.581 0.220 9.815 1.00 63.84 112 GLU A CA 1
ATOM 856 C C . GLU A 1 112 ? 12.914 1.556 10.205 1.00 63.84 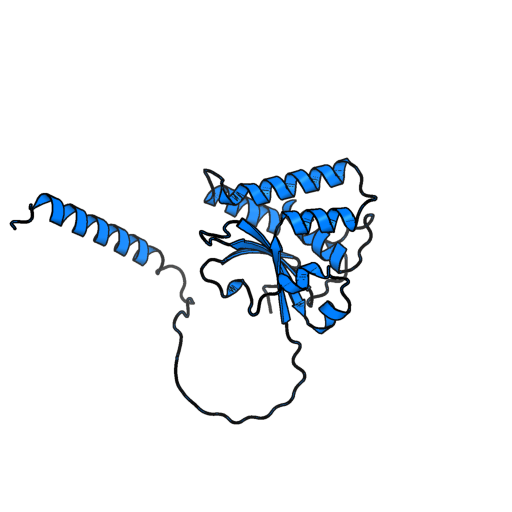112 GLU A C 1
ATOM 858 O O . GLU A 1 112 ? 13.149 2.005 11.326 1.00 63.84 112 GLU A O 1
ATOM 863 N N . ASN A 1 113 ? 12.142 2.227 9.328 1.00 55.28 113 ASN A N 1
ATOM 864 C CA . ASN A 1 113 ? 11.683 3.620 9.524 1.00 55.28 113 ASN A CA 1
ATOM 865 C C . ASN A 1 113 ? 10.301 3.957 8.884 1.00 55.28 113 ASN A C 1
ATOM 867 O O . ASN A 1 113 ? 9.350 3.203 8.996 1.00 55.28 113 ASN A O 1
ATOM 871 N N . THR A 1 114 ? 10.136 5.156 8.308 1.00 50.16 114 THR A N 1
ATOM 872 C CA . THR A 1 114 ? 8.885 5.918 8.110 1.00 50.16 114 THR A CA 1
ATOM 873 C C . THR A 1 114 ? 8.015 5.410 6.958 1.00 50.16 114 THR A C 1
ATOM 875 O O . THR A 1 114 ? 6.806 5.628 6.977 1.00 50.16 114 THR A O 1
ATOM 878 N N . ALA A 1 115 ? 8.580 4.704 5.973 1.00 48.47 115 ALA A N 1
ATOM 879 C CA . ALA A 1 115 ? 7.783 3.989 4.968 1.00 48.47 115 ALA A CA 1
ATOM 880 C C . ALA A 1 115 ? 7.020 2.786 5.567 1.00 48.47 115 ALA A C 1
ATOM 882 O O . ALA A 1 115 ? 6.015 2.373 4.983 1.00 48.47 115 ALA A O 1
ATOM 883 N N . SER A 1 116 ? 7.425 2.307 6.757 1.00 54.31 116 SER A N 1
ATOM 884 C CA . SER A 1 116 ? 6.609 1.433 7.617 1.00 54.31 116 SER A CA 1
ATOM 885 C C . SER A 1 116 ? 5.238 2.061 7.860 1.00 54.31 116 SER A C 1
ATOM 887 O O . SER A 1 116 ? 4.236 1.387 7.673 1.00 54.31 116 SER A O 1
ATOM 889 N N . ASN A 1 117 ? 5.152 3.380 8.096 1.00 69.25 117 ASN A N 1
ATOM 890 C CA . ASN A 1 117 ? 3.878 4.035 8.407 1.00 69.25 117 ASN A CA 1
ATOM 891 C C . ASN A 1 117 ? 2.821 3.825 7.318 1.00 69.25 117 ASN A C 1
ATOM 893 O O . ASN A 1 117 ? 1.666 3.637 7.648 1.00 69.25 117 ASN A O 1
ATOM 897 N N . VAL A 1 118 ? 3.174 3.813 6.026 1.00 82.69 118 VAL A N 1
ATOM 898 C CA . VAL A 1 118 ? 2.153 3.620 4.980 1.00 82.69 118 VAL A CA 1
ATOM 899 C C . VAL A 1 118 ? 1.603 2.193 5.016 1.00 82.69 118 VAL A C 1
ATOM 901 O O . VAL A 1 118 ? 0.387 2.015 5.027 1.00 82.69 118 VAL A O 1
ATOM 904 N N . LEU A 1 119 ? 2.467 1.171 5.047 1.00 88.12 119 LEU A N 1
ATOM 905 C CA . LEU A 1 119 ? 2.019 -0.228 5.088 1.00 88.12 119 LEU A CA 1
ATOM 906 C C . LEU A 1 119 ? 1.317 -0.567 6.411 1.00 88.12 119 LEU A C 1
ATOM 908 O O . LEU A 1 119 ? 0.304 -1.274 6.386 1.00 88.12 119 LEU A O 1
ATOM 912 N N . ASP A 1 120 ? 1.808 -0.014 7.520 1.00 87.25 120 ASP A N 1
ATOM 913 C CA . ASP A 1 120 ? 1.236 -0.128 8.860 1.00 87.25 120 ASP A CA 1
ATOM 914 C C . ASP A 1 120 ? -0.144 0.529 8.901 1.00 87.25 120 ASP A C 1
ATOM 916 O O . ASP A 1 120 ? -1.112 -0.119 9.294 1.00 87.25 120 ASP A O 1
ATOM 920 N N . ASP A 1 121 ? -0.273 1.770 8.425 1.00 89.00 121 ASP A N 1
ATOM 921 C CA . ASP A 1 121 ? -1.534 2.516 8.411 1.00 89.00 121 ASP A CA 1
ATOM 922 C C . ASP A 1 121 ? -2.569 1.841 7.494 1.00 89.00 121 ASP A C 1
ATOM 924 O O . ASP A 1 121 ? -3.754 1.786 7.830 1.00 89.00 121 ASP A O 1
ATOM 928 N N . PHE A 1 122 ? -2.152 1.236 6.371 1.00 90.94 122 PHE A N 1
A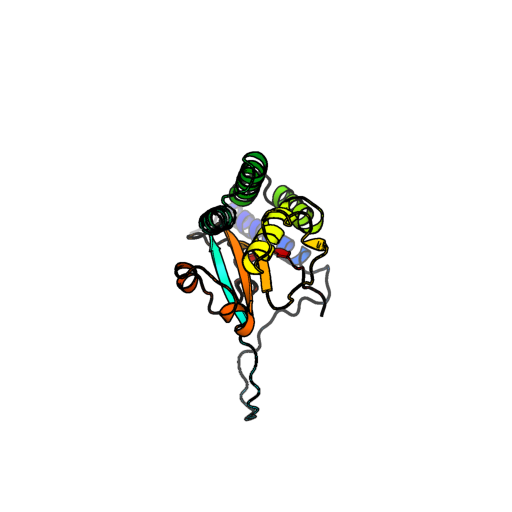TOM 929 C CA . PHE A 1 122 ? -3.045 0.388 5.568 1.00 90.94 122 PHE A CA 1
ATOM 930 C C . PHE A 1 122 ? -3.515 -0.839 6.334 1.00 90.94 122 PHE A C 1
ATOM 932 O O . PHE A 1 122 ? -4.700 -1.173 6.310 1.00 90.94 122 PHE A O 1
ATOM 939 N N . TYR A 1 123 ? -2.595 -1.540 6.989 1.00 90.44 123 TYR A N 1
ATOM 940 C CA . TYR A 1 123 ? -2.940 -2.706 7.784 1.00 90.44 123 TYR A CA 1
ATOM 941 C C . TYR A 1 123 ? -3.890 -2.325 8.933 1.00 90.44 123 TYR A C 1
ATOM 943 O O . TYR A 1 123 ? -4.879 -3.019 9.185 1.00 90.44 123 TYR A O 1
ATOM 951 N N . ALA A 1 124 ? -3.648 -1.191 9.582 1.00 90.31 124 ALA A N 1
ATOM 952 C CA . ALA A 1 124 ? -4.480 -0.616 10.629 1.00 90.31 124 ALA A CA 1
ATOM 953 C C . ALA A 1 124 ? -5.887 -0.290 10.113 1.00 90.31 124 ALA A C 1
ATOM 955 O O . ALA A 1 124 ? -6.877 -0.711 10.715 1.00 90.31 124 ALA A O 1
ATOM 956 N N . ALA A 1 125 ? -5.986 0.338 8.940 1.00 90.69 125 ALA A N 1
ATOM 957 C CA . ALA A 1 125 ? -7.261 0.623 8.287 1.00 90.69 125 ALA A CA 1
ATOM 958 C C . ALA A 1 125 ? -8.048 -0.652 7.973 1.00 90.69 125 ALA A C 1
ATOM 960 O O . ALA A 1 125 ? -9.262 -0.714 8.179 1.00 90.69 125 ALA A O 1
ATOM 961 N N . LEU A 1 126 ? -7.361 -1.685 7.476 1.00 90.69 126 LEU A N 1
ATOM 962 C CA . LEU A 1 126 ? -7.974 -2.973 7.159 1.00 90.69 126 LEU A CA 1
ATOM 963 C C . LEU A 1 126 ? -8.461 -3.679 8.427 1.00 90.69 126 LEU A C 1
ATOM 965 O O . LEU A 1 126 ? -9.547 -4.252 8.439 1.00 90.69 126 LEU A O 1
ATOM 969 N N . THR A 1 127 ? -7.696 -3.608 9.511 1.00 89.31 127 THR A N 1
ATOM 970 C CA . THR A 1 127 ? -8.028 -4.271 10.780 1.00 89.31 127 THR A CA 1
ATOM 971 C C . THR A 1 127 ? -8.954 -3.456 11.689 1.00 89.31 127 THR A C 1
ATOM 973 O O . THR A 1 127 ? -9.339 -3.942 12.753 1.00 89.31 127 THR A O 1
ATOM 976 N N . GLY A 1 128 ? -9.383 -2.264 11.260 1.00 88.00 128 GLY A N 1
ATOM 977 C CA . GLY A 1 128 ? -10.339 -1.425 11.987 1.00 88.00 128 GLY A CA 1
ATOM 978 C C . GLY A 1 128 ? -9.732 -0.672 13.172 1.00 88.00 128 GLY A C 1
ATOM 979 O O . GLY A 1 128 ? -10.416 -0.428 14.164 1.00 88.00 128 GLY A O 1
ATOM 980 N N . VAL A 1 129 ? -8.445 -0.339 13.099 1.00 89.81 129 VAL A N 1
ATOM 981 C CA . VAL A 1 129 ? -7.772 0.520 14.077 1.00 89.81 129 VAL A CA 1
ATOM 982 C C . VAL A 1 129 ? -8.212 1.967 13.857 1.00 89.81 129 VAL A C 1
ATOM 984 O O . VAL A 1 129 ? -8.235 2.455 12.731 1.00 89.81 129 VAL A O 1
ATOM 987 N N . GLU A 1 130 ? -8.559 2.654 14.940 1.00 89.62 130 GLU A N 1
ATOM 988 C CA . GLU A 1 130 ? -8.980 4.060 14.925 1.00 89.62 130 GLU A CA 1
ATOM 989 C C . GLU A 1 130 ? -7.790 5.009 14.676 1.00 89.62 130 GLU A C 1
ATOM 991 O O . GLU A 1 130 ? -6.655 4.699 15.051 1.00 89.62 130 GLU A O 1
ATOM 996 N N . ALA A 1 131 ? -8.045 6.188 14.093 1.00 87.25 131 ALA A N 1
ATOM 997 C CA . ALA A 1 131 ? -7.004 7.158 13.723 1.00 87.25 131 ALA A CA 1
ATOM 998 C C . ALA A 1 131 ? -6.090 7.576 14.886 1.00 87.25 131 ALA A C 1
ATOM 1000 O O . ALA A 1 131 ? -4.898 7.807 14.691 1.00 87.25 131 ALA A O 1
ATOM 1001 N N . ASP A 1 132 ? -6.630 7.675 16.103 1.00 86.31 132 ASP A N 1
ATOM 1002 C CA . ASP A 1 132 ? -5.894 8.106 17.296 1.00 86.31 132 ASP A CA 1
ATOM 1003 C C . ASP A 1 132 ? -4.900 7.056 17.822 1.00 86.31 132 ASP A C 1
ATOM 1005 O O . ASP A 1 132 ? -4.153 7.342 18.756 1.00 86.31 132 ASP A O 1
ATOM 1009 N N . LYS A 1 133 ? -4.876 5.859 17.221 1.00 86.06 133 LYS A N 1
ATOM 1010 C CA . LYS A 1 133 ? -4.018 4.729 17.610 1.00 86.06 133 LYS A CA 1
ATOM 1011 C C . LYS A 1 133 ? -3.055 4.272 16.520 1.00 86.06 133 LYS A C 1
ATOM 1013 O O . LYS A 1 133 ? -2.382 3.259 16.707 1.00 86.06 133 LYS A O 1
ATOM 1018 N N . LEU A 1 134 ? -2.971 4.991 15.403 1.00 84.44 134 LEU A N 1
ATOM 1019 C CA . LEU A 1 134 ? -2.075 4.633 14.300 1.00 84.44 134 LEU A CA 1
ATOM 1020 C C . LEU A 1 134 ? -0.607 4.552 14.749 1.00 84.44 134 LEU A C 1
ATOM 1022 O O . LEU A 1 134 ? 0.105 3.621 14.398 1.00 84.44 134 LEU A O 1
ATOM 1026 N N . ASP A 1 135 ? -0.165 5.429 15.647 1.00 81.50 135 ASP A N 1
ATOM 1027 C CA . ASP A 1 135 ? 1.224 5.399 16.125 1.00 81.50 135 ASP A CA 1
ATOM 1028 C C . ASP A 1 135 ? 1.515 4.227 17.103 1.00 81.50 135 ASP A C 1
ATOM 1030 O O . ASP A 1 135 ? 2.660 4.009 17.507 1.00 81.50 135 ASP A O 1
ATOM 1034 N N . GLU A 1 136 ? 0.497 3.445 17.489 1.00 80.81 136 GLU A N 1
ATOM 1035 C CA . GLU A 1 136 ? 0.597 2.307 18.419 1.00 80.81 136 GLU A CA 1
ATOM 1036 C C . GLU A 1 136 ? 0.470 0.936 17.725 1.00 80.81 136 GLU A C 1
ATOM 1038 O O . GLU A 1 136 ? 0.439 -0.090 18.407 1.00 80.81 136 GLU A O 1
ATOM 1043 N N . ILE A 1 137 ? 0.438 0.877 16.385 1.00 77.00 137 ILE A N 1
ATOM 1044 C CA . ILE A 1 137 ? 0.211 -0.367 15.617 1.00 77.00 137 ILE A CA 1
ATOM 1045 C C . ILE A 1 137 ? 1.188 -1.486 15.997 1.00 77.00 137 ILE A C 1
ATOM 1047 O O . ILE A 1 137 ? 0.780 -2.636 16.150 1.00 77.00 137 ILE A O 1
ATOM 1051 N N . SER A 1 138 ? 2.459 -1.152 16.241 1.00 69.12 138 SER A N 1
ATOM 1052 C CA . SER A 1 138 ? 3.498 -2.106 16.669 1.00 69.12 138 SER A CA 1
ATOM 1053 C C . SER A 1 138 ? 3.203 -2.824 17.999 1.00 69.12 138 SER A C 1
ATOM 1055 O O . SER A 1 138 ? 3.870 -3.803 18.333 1.00 69.12 138 SER A O 1
ATOM 1057 N N . GLN A 1 139 ? 2.223 -2.345 18.770 1.00 70.38 139 GLN A N 1
ATOM 1058 C CA . GLN A 1 139 ? 1.809 -2.897 20.062 1.00 70.38 139 GLN A CA 1
ATOM 1059 C C . GLN A 1 139 ? 0.490 -3.681 19.983 1.00 70.38 139 GLN A C 1
ATOM 1061 O O . GLN A 1 139 ? 0.061 -4.254 20.988 1.00 70.38 139 GLN A O 1
ATOM 1066 N N . LEU A 1 140 ? -0.167 -3.693 18.819 1.00 70.31 140 LEU A N 1
ATOM 1067 C CA . LEU A 1 140 ? -1.424 -4.401 18.599 1.00 70.31 140 LEU A CA 1
ATOM 1068 C C . LEU A 1 140 ? -1.191 -5.885 18.299 1.00 70.31 140 LEU A C 1
ATOM 1070 O O . LEU A 1 140 ? -0.121 -6.298 17.855 1.00 70.31 140 LEU A O 1
ATOM 1074 N N . ASP A 1 141 ? -2.219 -6.696 18.555 1.00 76.50 141 ASP A N 1
ATOM 1075 C CA . ASP A 1 141 ? -2.199 -8.120 18.218 1.00 76.50 141 ASP A CA 1
ATOM 1076 C C . ASP A 1 141 ? -2.260 -8.285 16.692 1.00 76.50 141 ASP A C 1
ATOM 1078 O O . ASP A 1 141 ? -3.190 -7.802 16.035 1.00 76.50 141 ASP A O 1
ATOM 1082 N N . ILE A 1 142 ? -1.238 -8.922 16.124 1.00 82.12 142 ILE A N 1
ATOM 1083 C CA . ILE A 1 142 ? -1.060 -9.029 14.677 1.00 82.12 142 ILE A CA 1
ATOM 1084 C C . ILE A 1 142 ? -1.880 -10.213 14.149 1.00 82.12 142 ILE A C 1
ATOM 1086 O O . ILE A 1 142 ?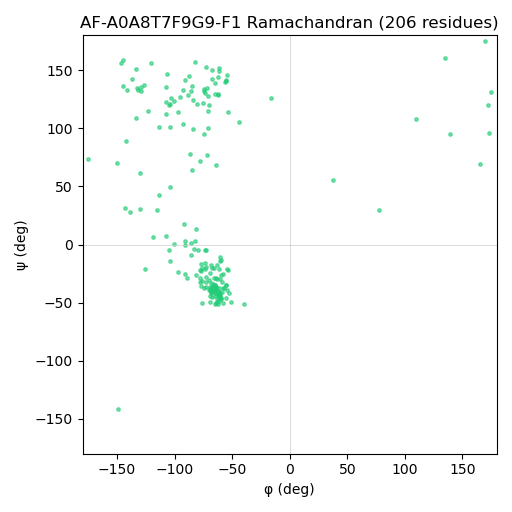 -1.709 -11.361 14.552 1.00 82.12 142 ILE A O 1
ATOM 1090 N N . ASN A 1 143 ? -2.752 -9.933 13.188 1.00 81.88 143 ASN A N 1
ATOM 1091 C CA . ASN A 1 143 ? -3.505 -10.903 12.416 1.00 81.88 143 ASN A CA 1
ATOM 1092 C C . ASN A 1 143 ? -2.650 -11.401 11.245 1.00 81.88 143 ASN A C 1
ATOM 1094 O O . ASN A 1 143 ? -2.587 -10.776 10.188 1.00 81.88 143 ASN A O 1
ATOM 1098 N N . GLU A 1 144 ? -2.042 -12.573 11.416 1.00 80.69 144 GLU A N 1
ATOM 1099 C CA . GLU A 1 144 ? -1.228 -13.244 10.389 1.00 80.69 144 GLU A CA 1
ATOM 1100 C C . GLU A 1 144 ? -2.013 -13.593 9.105 1.00 80.69 144 GLU A C 1
ATOM 1102 O O . GLU A 1 144 ? -1.433 -13.979 8.090 1.00 80.69 144 GLU A O 1
ATOM 1107 N N . GLY A 1 145 ? -3.345 -13.471 9.125 1.00 85.19 145 GLY A N 1
ATOM 1108 C CA . GLY A 1 145 ? -4.209 -13.691 7.972 1.00 85.19 145 GLY A CA 1
ATOM 1109 C C . GLY A 1 145 ? -4.270 -12.524 6.982 1.00 85.19 145 GLY A C 1
ATOM 1110 O O . GLY A 1 145 ? -4.932 -12.680 5.950 1.00 85.19 145 GLY A O 1
ATOM 1111 N N . ILE A 1 146 ? -3.627 -11.388 7.282 1.00 89.50 146 ILE A N 1
ATOM 1112 C CA . ILE A 1 146 ? -3.592 -10.169 6.462 1.00 89.50 146 ILE A CA 1
ATOM 1113 C C . ILE A 1 146 ? -2.142 -9.684 6.350 1.00 89.50 146 ILE A C 1
ATOM 1115 O O . ILE A 1 146 ? -1.426 -9.608 7.345 1.00 89.50 146 ILE A O 1
ATOM 1119 N N . SER A 1 147 ? -1.710 -9.320 5.145 1.00 90.81 147 SER A N 1
ATOM 1120 C CA . SER A 1 147 ? -0.435 -8.636 4.917 1.00 90.81 147 SER A CA 1
ATOM 1121 C C . SER A 1 147 ? -0.581 -7.584 3.824 1.00 90.81 147 SER A C 1
ATOM 1123 O O . SER A 1 147 ? -1.154 -7.854 2.765 1.00 90.81 147 SER A O 1
ATOM 1125 N N . THR A 1 148 ? -0.062 -6.394 4.087 1.00 91.25 148 THR A N 1
ATOM 1126 C CA . THR A 1 148 ? 0.043 -5.268 3.165 1.00 91.25 148 THR A CA 1
ATOM 1127 C C . THR A 1 148 ? 1.491 -5.161 2.712 1.00 91.25 148 THR A C 1
ATOM 1129 O O . THR A 1 148 ? 2.405 -5.003 3.511 1.00 91.25 148 THR A O 1
ATOM 1132 N N . CYS A 1 149 ? 1.718 -5.282 1.415 1.00 91.19 149 CYS A N 1
ATOM 1133 C CA . CYS A 1 149 ? 3.043 -5.242 0.823 1.00 91.19 149 CYS A CA 1
ATOM 1134 C C . CYS A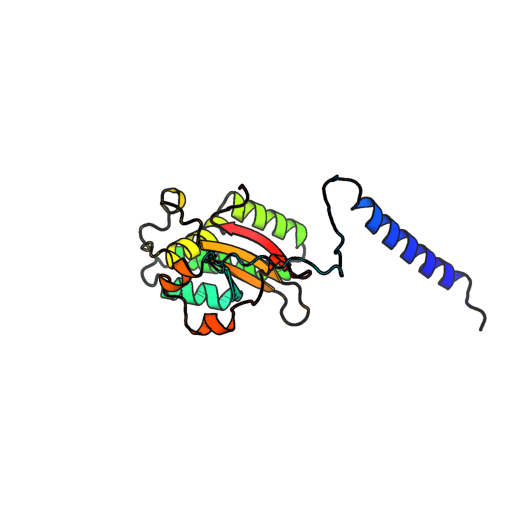 1 149 ? 3.137 -4.109 -0.180 1.00 91.19 149 CYS A C 1
ATOM 1136 O O . CYS A 1 149 ? 2.139 -3.688 -0.764 1.00 91.19 149 CYS A O 1
ATOM 1138 N N . LEU A 1 150 ? 4.352 -3.654 -0.425 1.00 91.38 150 LEU A N 1
ATOM 1139 C CA . LEU A 1 150 ? 4.661 -2.789 -1.541 1.00 91.38 150 LEU A CA 1
ATOM 1140 C C . LEU A 1 150 ? 5.432 -3.600 -2.575 1.00 91.38 150 LEU A C 1
ATOM 1142 O O . LEU A 1 150 ? 6.377 -4.306 -2.237 1.00 91.38 150 LEU A O 1
ATOM 1146 N N . GLY A 1 151 ? 5.083 -3.455 -3.847 1.00 90.56 151 GLY A N 1
ATOM 1147 C CA . GLY A 1 151 ? 5.928 -3.996 -4.899 1.00 90.56 151 GLY A CA 1
ATOM 1148 C C . GLY A 1 151 ? 5.923 -3.172 -6.164 1.00 90.56 151 GLY A C 1
ATOM 1149 O O . GLY A 1 151 ? 5.008 -2.396 -6.445 1.00 90.56 151 GLY A O 1
ATOM 1150 N N . LEU A 1 152 ? 7.006 -3.345 -6.904 1.00 89.88 152 LEU A N 1
ATOM 1151 C CA . LEU A 1 152 ? 7.220 -2.770 -8.214 1.00 89.88 152 LEU A CA 1
ATOM 1152 C C . LEU A 1 152 ? 6.802 -3.799 -9.262 1.00 89.88 152 LEU A C 1
ATOM 1154 O O . LEU A 1 152 ? 7.290 -4.929 -9.258 1.00 89.88 152 LEU A O 1
ATOM 1158 N N . TYR A 1 153 ? 5.926 -3.393 -10.174 1.00 89.31 153 TYR A N 1
ATOM 1159 C CA . TYR A 1 153 ? 5.619 -4.157 -11.374 1.00 89.31 153 TYR A CA 1
ATOM 1160 C C . TYR A 1 153 ? 6.304 -3.498 -12.567 1.00 89.31 153 TYR A C 1
ATOM 1162 O O . TYR A 1 153 ? 6.040 -2.332 -12.845 1.00 89.31 153 TYR A O 1
ATOM 1170 N N . ASP A 1 154 ? 7.178 -4.224 -13.259 1.00 84.38 154 ASP A N 1
ATOM 1171 C CA . ASP A 1 154 ? 7.971 -3.731 -14.394 1.00 84.38 154 ASP A CA 1
ATOM 1172 C C . ASP A 1 154 ? 7.415 -4.240 -15.740 1.00 84.38 154 ASP A C 1
ATOM 1174 O O . ASP A 1 154 ? 8.125 -4.810 -16.571 1.00 84.38 154 ASP A O 1
ATOM 1178 N N . ASP A 1 155 ? 6.101 -4.093 -15.952 1.00 83.19 155 ASP A N 1
ATOM 1179 C CA . ASP A 1 155 ? 5.478 -4.348 -17.256 1.00 83.19 155 ASP A CA 1
ATOM 1180 C C . ASP A 1 155 ? 5.509 -3.079 -18.124 1.00 83.19 155 ASP A C 1
ATOM 1182 O O . ASP A 1 155 ? 5.029 -2.036 -17.688 1.00 83.19 155 ASP A O 1
ATOM 1186 N N . PRO A 1 156 ? 5.986 -3.129 -19.381 1.00 74.56 156 PRO A N 1
ATOM 1187 C CA . PRO A 1 156 ? 6.039 -1.960 -20.263 1.00 74.56 156 PRO A CA 1
ATOM 1188 C C . PRO A 1 156 ? 4.713 -1.200 -20.456 1.00 74.56 156 PRO A C 1
ATOM 1190 O O . PRO A 1 156 ? 4.731 -0.046 -20.885 1.00 74.56 156 PRO A O 1
ATOM 1193 N N . MET A 1 157 ? 3.573 -1.847 -20.210 1.00 80.56 157 MET A N 1
ATOM 1194 C CA . MET A 1 157 ? 2.226 -1.291 -20.336 1.00 80.56 157 MET A CA 1
ATOM 1195 C C . MET A 1 157 ? 1.648 -0.802 -19.000 1.00 80.56 157 MET A C 1
ATOM 1197 O O . MET A 1 157 ? 0.758 0.046 -19.017 1.00 80.56 157 MET A O 1
ATOM 1201 N N . GLU A 1 158 ? 2.132 -1.322 -17.869 1.00 80.88 158 GLU A N 1
ATOM 1202 C CA . GLU A 1 158 ? 1.577 -1.088 -16.522 1.00 80.88 158 GLU A CA 1
ATOM 1203 C C . GLU A 1 158 ? 2.669 -0.871 -15.456 1.00 80.88 158 GLU A C 1
ATOM 1205 O O . GLU A 1 158 ? 2.471 -1.179 -14.277 1.00 80.88 158 GLU A O 1
ATOM 1210 N N . ALA A 1 159 ? 3.830 -0.352 -15.863 1.00 85.12 159 ALA A N 1
ATOM 1211 C CA . ALA A 1 159 ? 4.969 -0.170 -14.974 1.00 85.12 159 ALA A CA 1
ATOM 1212 C C . ALA A 1 159 ? 4.626 0.801 -13.842 1.00 85.12 159 ALA A C 1
ATOM 1214 O O . ALA A 1 159 ? 4.154 1.912 -14.093 1.00 85.12 159 ALA A O 1
ATOM 1215 N N . GLY A 1 160 ? 4.881 0.399 -12.600 1.00 90.06 160 GLY A N 1
ATOM 1216 C CA . GLY A 1 160 ? 4.565 1.235 -11.452 1.00 90.06 160 GLY A CA 1
ATOM 1217 C C . GLY A 1 160 ? 4.683 0.527 -10.116 1.00 90.06 160 GLY A C 1
ATOM 1218 O O . GLY A 1 160 ? 4.931 -0.677 -10.033 1.00 90.06 160 GLY A O 1
ATOM 1219 N N . MET A 1 161 ? 4.490 1.311 -9.063 1.00 91.19 161 MET A N 1
ATOM 1220 C CA . MET A 1 161 ? 4.429 0.821 -7.695 1.00 91.19 161 MET A CA 1
ATOM 1221 C C . MET A 1 161 ? 2.983 0.498 -7.324 1.00 91.19 161 MET A C 1
ATOM 1223 O O . MET A 1 161 ? 2.055 1.220 -7.692 1.00 91.19 161 MET A O 1
ATOM 1227 N N . TYR A 1 162 ? 2.796 -0.583 -6.574 1.00 93.19 162 TYR A N 1
ATOM 1228 C CA . TYR A 1 162 ? 1.482 -1.083 -6.191 1.00 93.19 162 TYR A CA 1
ATOM 1229 C C . TYR A 1 162 ? 1.466 -1.492 -4.726 1.00 93.19 162 TYR A C 1
ATOM 1231 O O . TYR A 1 162 ? 2.414 -2.108 -4.233 1.00 93.19 162 TYR A O 1
ATOM 1239 N N . LEU A 1 163 ? 0.342 -1.221 -4.064 1.00 93.69 163 LEU A N 1
ATOM 1240 C CA . LEU A 1 163 ? 0.006 -1.898 -2.823 1.00 93.69 163 LEU A CA 1
ATOM 1241 C C . LEU A 1 163 ? -0.466 -3.312 -3.176 1.00 93.69 163 LEU A C 1
ATOM 1243 O O . LEU A 1 163 ? -1.424 -3.503 -3.928 1.00 93.69 163 LEU A O 1
ATOM 1247 N N . TYR A 1 164 ? 0.206 -4.309 -2.629 1.00 93.56 164 TYR A N 1
ATOM 1248 C CA . TYR A 1 164 ? -0.131 -5.709 -2.787 1.00 93.56 164 TYR A CA 1
ATOM 1249 C C . TYR A 1 164 ? -0.709 -6.256 -1.484 1.00 93.56 164 TYR A C 1
ATOM 1251 O O . TYR A 1 164 ? -0.024 -6.347 -0.471 1.00 93.56 164 TYR A O 1
ATOM 1259 N N . LEU A 1 165 ? -1.995 -6.602 -1.498 1.00 93.62 165 LEU A N 1
ATOM 1260 C CA . LEU A 1 165 ? -2.701 -7.135 -0.336 1.00 93.62 165 LEU A CA 1
ATOM 1261 C C . LEU A 1 165 ? -2.812 -8.654 -0.447 1.00 93.62 165 LEU A C 1
ATOM 1263 O O . LEU A 1 165 ? -3.407 -9.181 -1.391 1.00 93.62 165 LEU A O 1
ATOM 1267 N N . LYS A 1 166 ? -2.310 -9.348 0.572 1.00 92.19 166 LYS A N 1
ATOM 1268 C CA . LYS A 1 166 ? -2.478 -10.784 0.787 1.00 92.19 166 LYS A CA 1
ATOM 1269 C C . LYS A 1 166 ? -3.438 -10.995 1.949 1.00 92.19 166 LYS A C 1
ATOM 1271 O O . LYS A 1 166 ? -3.190 -10.527 3.054 1.00 92.19 166 LYS A O 1
ATOM 1276 N N . VAL A 1 167 ? -4.535 -11.710 1.717 1.00 91.44 167 VAL A N 1
ATOM 1277 C CA . VAL A 1 167 ? -5.552 -11.928 2.753 1.00 91.44 167 VAL A CA 1
ATOM 1278 C C . VAL A 1 167 ? -6.180 -13.312 2.654 1.00 91.44 167 VAL A C 1
ATOM 1280 O O . VAL A 1 167 ? -6.520 -13.784 1.570 1.00 91.44 167 VAL A O 1
ATOM 1283 N N . THR A 1 168 ? -6.359 -14.004 3.777 1.00 89.81 168 THR A N 1
ATOM 1284 C CA . THR A 1 168 ? -7.084 -15.285 3.769 1.00 89.81 168 THR A CA 1
ATOM 1285 C C . THR A 1 168 ? -8.563 -15.074 3.435 1.00 89.81 168 THR A C 1
ATOM 1287 O O . THR A 1 168 ? -9.165 -14.062 3.776 1.00 89.81 168 THR A O 1
ATOM 1290 N N . SER A 1 169 ? -9.212 -16.053 2.803 1.00 86.69 169 SER A N 1
ATOM 1291 C CA . SER A 1 169 ? -10.639 -15.940 2.453 1.00 86.69 169 SER A CA 1
ATOM 1292 C C . SER A 1 169 ? -11.572 -15.831 3.661 1.00 86.69 169 SER A C 1
ATOM 1294 O O . SER A 1 169 ? -12.737 -15.474 3.490 1.00 86.69 169 SER A O 1
ATOM 1296 N N . GLU A 1 170 ? -11.116 -16.195 4.861 1.00 86.94 170 GLU A N 1
ATOM 1297 C CA . GLU A 1 170 ? -11.879 -15.969 6.087 1.00 86.94 170 GLU A CA 1
ATOM 1298 C C . GLU A 1 170 ? -11.812 -14.497 6.498 1.00 86.94 170 GLU A C 1
ATOM 1300 O O . GLU A 1 170 ? -12.858 -13.878 6.691 1.00 86.94 170 GLU A O 1
ATOM 1305 N N . GLU A 1 171 ? -10.607 -13.930 6.549 1.00 88.69 171 GLU A N 1
ATOM 1306 C CA . GLU A 1 171 ? -10.394 -12.523 6.889 1.00 88.69 171 GLU A CA 1
ATOM 1307 C C . GLU A 1 171 ? -10.999 -11.591 5.840 1.00 88.69 171 GLU A C 1
ATOM 1309 O O . GLU A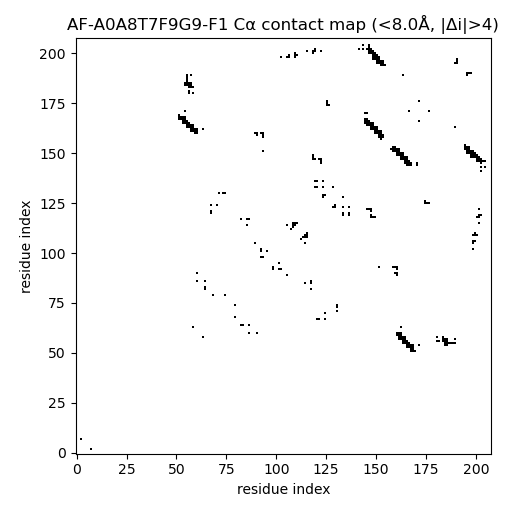 1 171 ? -11.702 -10.651 6.193 1.00 88.69 171 GLU A O 1
ATOM 1314 N N . ALA A 1 172 ? -10.886 -11.913 4.550 1.00 86.06 172 ALA A N 1
ATOM 1315 C CA . ALA A 1 172 ? -11.480 -11.117 3.476 1.00 86.06 172 ALA A CA 1
ATOM 1316 C C . ALA A 1 172 ? -13.007 -10.948 3.602 1.00 86.06 172 ALA A C 1
ATOM 1318 O O . ALA A 1 172 ? -13.555 -9.972 3.107 1.00 86.06 172 ALA A O 1
ATOM 1319 N N . LYS A 1 173 ? -13.710 -11.878 4.268 1.00 85.38 173 LYS A N 1
ATOM 1320 C CA . LYS A 1 173 ? -15.157 -11.751 4.541 1.00 85.38 173 LYS A CA 1
ATOM 1321 C C . LYS A 1 173 ? -15.467 -10.809 5.703 1.00 85.38 173 LYS A C 1
ATOM 1323 O O . LYS A 1 173 ? -16.609 -10.375 5.828 1.00 85.38 173 LYS A O 1
ATOM 1328 N N . L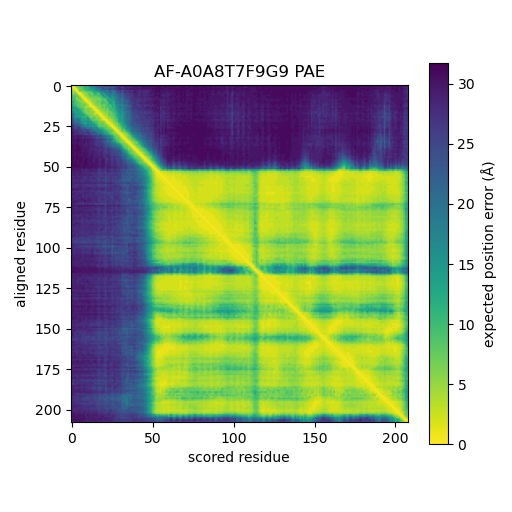YS A 1 174 ? -14.492 -10.585 6.585 1.00 87.00 174 LYS A N 1
ATOM 1329 C CA . LYS A 1 174 ? -14.573 -9.686 7.742 1.00 87.00 174 LYS A CA 1
ATOM 1330 C C . LYS A 1 174 ? -14.136 -8.270 7.358 1.00 87.00 174 LYS A C 1
ATOM 1332 O O . LYS A 1 174 ? -14.635 -7.317 7.945 1.00 87.00 174 LYS A O 1
ATOM 1337 N N . LEU A 1 175 ? -13.250 -8.147 6.367 1.00 86.19 175 LEU A N 1
ATOM 1338 C CA . LEU A 1 175 ? -12.792 -6.871 5.830 1.00 86.19 175 LEU A CA 1
ATOM 1339 C C . LEU A 1 175 ? -13.879 -6.172 5.008 1.00 86.19 175 LEU A C 1
ATOM 1341 O O . LEU A 1 175 ? -14.500 -6.760 4.122 1.00 86.19 175 LEU A O 1
ATOM 1345 N N . GLU A 1 176 ? -14.038 -4.873 5.239 1.00 82.75 176 GLU A N 1
ATOM 1346 C CA . GLU A 1 176 ? -14.831 -3.991 4.382 1.00 82.75 176 GLU A CA 1
ATOM 1347 C C . GLU A 1 176 ? -13.977 -3.480 3.212 1.00 82.75 176 GLU A C 1
ATOM 1349 O O . GLU A 1 176 ? -13.681 -2.285 3.114 1.00 82.75 176 GLU A O 1
ATOM 1354 N N . LEU A 1 177 ? -13.541 -4.400 2.342 1.00 85.69 177 LEU A N 1
ATOM 1355 C CA . LEU A 1 177 ? -12.790 -4.034 1.140 1.00 85.69 177 LEU A CA 1
ATOM 1356 C C . LEU A 1 177 ? -13.684 -3.263 0.152 1.00 85.69 177 LEU A C 1
ATOM 1358 O O . LEU A 1 177 ? -14.864 -3.607 -0.005 1.00 85.69 177 LEU A O 1
ATOM 1362 N N . PRO A 1 178 ? -13.139 -2.247 -0.544 1.00 87.56 178 PRO A N 1
ATOM 1363 C CA . PRO A 1 178 ? -13.850 -1.562 -1.618 1.00 87.56 178 PRO A CA 1
ATOM 1364 C C . PRO A 1 178 ? -14.320 -2.544 -2.690 1.00 87.56 178 PRO A C 1
ATOM 1366 O O . PRO A 1 178 ? -13.615 -3.489 -3.044 1.00 87.56 178 PRO A O 1
ATOM 1369 N N . LYS A 1 179 ? -15.521 -2.328 -3.233 1.00 88.06 179 LYS A N 1
ATOM 1370 C CA . LYS A 1 179 ? -16.098 -3.256 -4.222 1.00 88.06 179 LYS A CA 1
ATOM 1371 C C . LYS A 1 179 ? -15.326 -3.233 -5.534 1.00 88.06 179 LYS A C 1
ATOM 1373 O O . LYS A 1 179 ? -15.225 -4.255 -6.199 1.00 88.06 179 LYS A O 1
ATOM 1378 N N . GLU A 1 180 ? -14.798 -2.072 -5.886 1.00 88.56 180 GLU A N 1
ATOM 1379 C CA . GLU A 1 180 ? -13.929 -1.832 -7.031 1.00 88.56 180 GLU A CA 1
ATOM 1380 C C . GLU A 1 180 ? -12.638 -2.660 -6.977 1.00 88.56 180 GLU A C 1
ATOM 1382 O O . GLU A 1 180 ? -12.117 -3.034 -8.023 1.00 88.56 180 GLU A O 1
ATOM 1387 N N . TRP A 1 181 ? -12.161 -3.046 -5.786 1.00 90.62 181 TRP A N 1
ATOM 1388 C CA . TRP A 1 181 ? -10.963 -3.879 -5.665 1.00 90.62 181 TRP A CA 1
ATOM 1389 C C . TRP A 1 181 ? -11.201 -5.333 -6.072 1.00 90.62 181 TRP A C 1
ATOM 1391 O O . TRP A 1 181 ? -10.240 -6.041 -6.359 1.00 90.62 181 TRP A O 1
ATOM 1401 N N . GLU A 1 182 ? -12.448 -5.802 -6.172 1.00 89.00 182 GLU A N 1
ATOM 1402 C CA . GLU A 1 182 ? -12.712 -7.157 -6.677 1.00 89.00 182 GLU A CA 1
ATOM 1403 C C . GLU A 1 182 ? -12.204 -7.354 -8.113 1.00 89.00 182 GLU A C 1
ATOM 1405 O O . GLU A 1 182 ? -11.761 -8.452 -8.452 1.00 89.00 182 GLU A O 1
ATOM 1410 N N . ASP A 1 183 ? -12.179 -6.293 -8.926 1.00 89.50 183 ASP A N 1
ATOM 1411 C CA . ASP A 1 183 ? -11.615 -6.328 -10.281 1.00 89.50 183 ASP A CA 1
ATOM 1412 C C . ASP A 1 183 ? -10.071 -6.280 -10.282 1.00 89.50 183 ASP A C 1
ATOM 1414 O O . ASP A 1 183 ? -9.436 -6.660 -11.266 1.00 89.50 183 ASP A O 1
ATOM 1418 N N . LEU A 1 184 ? -9.458 -5.881 -9.161 1.00 91.00 184 LEU A N 1
ATOM 1419 C CA . LEU A 1 184 ? -8.003 -5.828 -8.932 1.00 91.00 184 LEU A CA 1
ATOM 1420 C C . LEU A 1 184 ? -7.449 -7.122 -8.319 1.00 91.00 184 LEU A C 1
ATOM 1422 O O . LEU A 1 184 ? -6.261 -7.233 -7.988 1.00 91.00 184 LEU A O 1
ATOM 1426 N N . LYS A 1 185 ? -8.321 -8.113 -8.138 1.00 91.25 185 LYS A N 1
ATOM 1427 C CA . LYS A 1 185 ? -7.983 -9.409 -7.576 1.00 91.25 185 LYS A CA 1
ATOM 1428 C C . LYS A 1 185 ? -7.151 -10.233 -8.552 1.00 91.25 185 LYS A C 1
ATOM 1430 O O . LYS A 1 185 ? -7.547 -10.498 -9.687 1.00 91.25 185 LYS A O 1
ATOM 1435 N N . LEU A 1 186 ? -6.022 -10.734 -8.074 1.00 87.69 186 LEU A N 1
ATOM 1436 C CA . LEU A 1 186 ? -5.143 -11.604 -8.837 1.00 87.69 186 LEU A CA 1
ATOM 1437 C C . LEU A 1 186 ? -5.550 -13.074 -8.688 1.00 87.69 186 LEU A C 1
ATOM 1439 O O . LEU A 1 186 ? -5.958 -13.544 -7.625 1.00 87.69 186 LEU A O 1
ATOM 1443 N N . GLN A 1 187 ? -5.388 -13.839 -9.769 1.00 85.38 187 GLN A N 1
ATOM 1444 C CA . GLN A 1 187 ? -5.623 -15.290 -9.755 1.00 85.38 187 GLN A CA 1
ATOM 1445 C C . GLN A 1 187 ? -4.521 -16.064 -9.019 1.00 85.38 187 GLN A C 1
ATOM 1447 O O . GLN A 1 187 ? -4.719 -17.219 -8.640 1.00 85.38 187 GLN A O 1
ATOM 1452 N N . LYS A 1 188 ? -3.342 -15.455 -8.885 1.00 85.69 188 LYS A N 1
ATOM 1453 C CA . LYS A 1 188 ? -2.139 -16.017 -8.272 1.00 85.69 188 LYS A CA 1
ATOM 1454 C C . LYS A 1 188 ? -1.387 -14.909 -7.532 1.00 85.69 188 LYS A C 1
ATOM 1456 O O . LYS A 1 188 ? -1.576 -13.748 -7.888 1.00 85.69 188 LYS A O 1
ATOM 1461 N N . PRO A 1 189 ? -0.525 -15.270 -6.568 1.00 82.31 189 PRO A N 1
ATOM 1462 C CA . PRO A 1 189 ? 0.342 -14.299 -5.924 1.00 82.31 189 PRO A CA 1
ATOM 1463 C C . PRO A 1 189 ? 1.196 -13.529 -6.941 1.00 82.31 189 PRO A C 1
ATOM 1465 O O . PRO A 1 189 ? 1.669 -14.142 -7.906 1.00 82.31 189 PRO A O 1
ATOM 1468 N N . ALA A 1 190 ? 1.385 -12.224 -6.722 1.00 79.88 190 ALA A N 1
ATOM 1469 C CA . ALA A 1 190 ? 2.199 -11.356 -7.576 1.00 79.88 190 ALA A CA 1
ATOM 1470 C C . ALA A 1 190 ? 3.673 -11.784 -7.581 1.00 79.88 190 ALA A C 1
ATOM 1472 O O . ALA A 1 190 ? 4.324 -11.693 -8.615 1.00 79.88 190 ALA A O 1
ATOM 1473 N N . GLU A 1 191 ? 4.156 -12.378 -6.485 1.00 80.00 191 GLU A N 1
ATOM 1474 C CA . GLU A 1 191 ? 5.520 -12.903 -6.347 1.00 80.00 191 GLU A CA 1
ATOM 1475 C C . GLU A 1 191 ? 5.850 -14.020 -7.359 1.00 80.00 191 GLU A C 1
ATOM 1477 O O . GLU A 1 191 ? 7.012 -14.369 -7.550 1.00 80.00 191 GLU A O 1
ATOM 1482 N N . ASN A 1 192 ? 4.840 -14.596 -8.025 1.00 80.25 192 ASN A N 1
ATOM 1483 C CA . ASN A 1 192 ? 5.042 -15.572 -9.099 1.00 80.25 192 ASN A CA 1
ATOM 1484 C C . ASN A 1 192 ? 5.250 -14.941 -10.487 1.00 80.25 192 ASN A C 1
ATOM 1486 O O . ASN A 1 192 ? 5.509 -15.679 -11.443 1.00 80.25 192 ASN A O 1
ATOM 1490 N N . ASP A 1 193 ? 5.055 -13.631 -10.638 1.00 83.38 193 ASP A N 1
ATOM 1491 C CA . ASP A 1 193 ? 5.296 -12.921 -11.892 1.00 83.38 193 ASP A CA 1
ATOM 1492 C C . ASP A 1 193 ? 6.771 -12.501 -11.977 1.00 83.38 193 ASP A C 1
ATOM 1494 O O . ASP A 1 193 ? 7.330 -11.943 -11.039 1.00 83.38 193 ASP A O 1
ATOM 1498 N N . ILE A 1 194 ? 7.412 -12.759 -13.119 1.00 82.94 194 ILE A N 1
ATOM 1499 C CA . ILE A 1 194 ? 8.828 -12.427 -13.342 1.00 82.94 194 ILE A CA 1
ATOM 1500 C C . ILE A 1 194 ? 9.079 -10.915 -13.383 1.00 82.94 194 ILE A C 1
ATOM 1502 O O . ILE A 1 194 ? 10.215 -10.479 -13.222 1.00 82.94 194 ILE A O 1
ATOM 1506 N N . LEU A 1 195 ? 8.029 -10.128 -13.627 1.00 86.75 195 LEU A N 1
ATOM 1507 C CA . LEU A 1 195 ? 8.085 -8.668 -13.661 1.00 86.75 195 LEU A CA 1
ATOM 1508 C C . LEU A 1 195 ? 7.803 -8.037 -12.290 1.00 86.75 195 LEU A C 1
ATOM 1510 O O . LEU A 1 195 ? 7.792 -6.814 -12.179 1.00 86.75 195 LEU A O 1
ATOM 1514 N N . TRP A 1 196 ? 7.545 -8.845 -11.259 1.00 89.62 196 TRP A N 1
ATOM 1515 C CA . TRP A 1 196 ? 7.298 -8.363 -9.907 1.00 89.62 196 TRP A CA 1
ATOM 1516 C C . TRP A 1 196 ? 8.582 -8.318 -9.084 1.00 89.62 196 TRP A C 1
ATOM 1518 O O . TRP A 1 196 ? 9.344 -9.284 -9.023 1.00 89.62 196 TRP A O 1
ATOM 1528 N N . ILE A 1 197 ? 8.795 -7.196 -8.406 1.00 87.56 197 ILE A N 1
ATOM 1529 C CA . ILE A 1 197 ? 9.880 -6.999 -7.452 1.00 87.56 197 ILE A CA 1
ATOM 1530 C C . ILE A 1 197 ? 9.249 -6.599 -6.119 1.00 87.56 197 ILE A C 1
ATOM 1532 O O . ILE A 1 197 ? 8.654 -5.528 -6.002 1.00 87.56 197 ILE A O 1
ATOM 1536 N N . ASP A 1 198 ? 9.397 -7.458 -5.111 1.00 87.44 198 ASP A N 1
ATOM 1537 C CA . ASP A 1 198 ? 8.897 -7.187 -3.764 1.00 87.44 198 ASP A CA 1
ATOM 1538 C C . ASP A 1 198 ? 9.769 -6.144 -3.053 1.00 87.44 198 ASP A C 1
ATOM 1540 O O . ASP A 1 198 ? 11.001 -6.240 -3.040 1.00 87.44 198 ASP A O 1
ATOM 1544 N N . MET A 1 199 ? 9.131 -5.127 -2.486 1.00 86.50 199 MET A N 1
ATOM 1545 C CA . MET A 1 199 ? 9.785 -4.032 -1.774 1.00 86.50 199 MET A CA 1
ATOM 1546 C C . MET A 1 199 ? 9.653 -4.172 -0.257 1.00 86.50 199 MET A C 1
ATOM 1548 O O . MET A 1 199 ? 10.396 -3.511 0.465 1.00 86.50 199 MET A O 1
ATOM 1552 N N . GLY A 1 200 ? 8.765 -5.041 0.228 1.00 86.38 200 GLY A N 1
ATOM 1553 C CA . GLY A 1 200 ? 8.576 -5.315 1.647 1.00 86.38 200 GLY A CA 1
ATOM 1554 C C . GLY A 1 200 ? 7.106 -5.364 2.053 1.00 86.38 200 GLY A C 1
ATOM 1555 O O . GLY A 1 200 ? 6.231 -4.828 1.371 1.00 86.38 200 GLY A O 1
ATOM 1556 N N . CYS A 1 201 ? 6.851 -5.996 3.200 1.00 86.56 201 CYS A N 1
ATOM 1557 C CA . CYS A 1 201 ? 5.514 -6.256 3.724 1.00 86.56 201 CYS A CA 1
ATOM 1558 C C . CYS A 1 201 ? 5.385 -5.910 5.207 1.00 86.56 201 CYS A C 1
ATOM 1560 O O . CYS A 1 201 ? 6.330 -6.084 5.980 1.00 86.56 201 CYS A O 1
ATOM 1562 N N . PHE A 1 202 ? 4.167 -5.544 5.602 1.00 85.25 202 PHE A N 1
ATOM 1563 C CA . PHE A 1 202 ? 3.718 -5.474 6.981 1.00 85.25 202 PHE A CA 1
ATOM 1564 C C . PHE A 1 202 ? 2.426 -6.295 7.197 1.00 85.25 202 PHE A C 1
ATOM 1566 O O . PHE A 1 202 ? 1.510 -6.243 6.378 1.00 85.25 202 PHE A O 1
ATOM 1573 N N . PRO A 1 203 ? 2.307 -7.056 8.297 1.00 81.69 203 PRO A N 1
ATOM 1574 C CA . PRO A 1 203 ? 3.425 -7.561 9.086 1.00 81.69 203 PRO A CA 1
ATOM 1575 C C . PRO A 1 203 ? 4.408 -8.334 8.195 1.00 81.69 203 PRO A C 1
ATOM 1577 O O . PRO A 1 203 ? 4.009 -8.992 7.232 1.00 81.69 203 PRO A O 1
ATOM 1580 N N . ASN A 1 204 ? 5.702 -8.263 8.507 1.00 70.88 204 ASN A N 1
ATOM 1581 C CA . ASN A 1 204 ? 6.696 -9.077 7.818 1.00 70.88 204 ASN A CA 1
ATOM 1582 C C . ASN A 1 204 ? 6.582 -10.525 8.322 1.00 70.88 204 ASN A C 1
ATOM 1584 O O . ASN A 1 204 ? 7.114 -10.868 9.376 1.00 70.88 204 ASN A O 1
ATOM 1588 N N . VAL A 1 205 ? 5.833 -11.360 7.599 1.00 58.41 205 VAL A N 1
ATOM 1589 C CA . VAL A 1 205 ? 5.575 -12.761 7.983 1.00 58.41 205 VAL A CA 1
ATOM 1590 C C . VAL A 1 205 ? 6.597 -13.734 7.372 1.00 58.41 205 VAL A C 1
ATOM 1592 O O . VAL A 1 205 ? 6.357 -14.940 7.332 1.00 58.41 205 VAL A O 1
ATOM 1595 N N . GLU A 1 206 ? 7.756 -13.264 6.902 1.00 43.16 206 GLU A N 1
ATOM 1596 C CA . GLU A 1 206 ? 8.828 -14.154 6.438 1.00 43.16 206 GLU A CA 1
ATOM 1597 C C . GLU A 1 206 ? 9.620 -14.763 7.613 1.00 43.16 206 GLU A C 1
ATOM 1599 O O . GLU A 1 206 ? 10.766 -14.403 7.859 1.00 43.16 206 GLU A O 1
ATOM 1604 N N . ALA A 1 207 ? 8.996 -15.694 8.351 1.00 28.92 207 ALA A N 1
ATOM 1605 C CA . ALA A 1 207 ? 9.657 -16.764 9.119 1.00 28.92 207 ALA A CA 1
ATOM 1606 C C . ALA A 1 207 ? 8.639 -17.734 9.761 1.00 28.92 207 ALA A C 1
ATOM 1608 O O . ALA A 1 207 ? 8.482 -17.743 10.983 1.00 28.92 207 ALA A O 1
ATOM 1609 N N . GLN A 1 208 ? 7.999 -18.597 8.963 1.00 29.16 208 GLN A N 1
ATOM 1610 C CA . GLN A 1 208 ? 7.616 -19.955 9.396 1.00 29.16 208 GLN A CA 1
ATOM 1611 C C . GLN A 1 208 ? 7.822 -20.968 8.271 1.00 29.16 208 GLN A C 1
ATOM 1613 O O . GLN A 1 208 ? 7.325 -20.721 7.151 1.00 29.16 208 GLN A O 1
#

Solvent-accessible surface area (backbone atoms only — not comparable to full-atom values): 12705 Å² total; per-residue (Å²): 135,84,81,55,78,69,62,58,50,54,57,52,52,54,53,52,55,55,53,51,60,62,52,66,76,71,74,86,70,99,76,78,86,80,79,88,84,86,84,81,91,86,78,97,68,94,73,96,67,93,70,76,52,72,43,29,32,57,37,50,48,68,61,50,52,53,52,54,48,68,75,43,74,84,58,52,73,65,58,54,47,53,49,53,54,50,52,50,57,55,60,44,42,89,73,42,95,56,38,70,63,54,50,52,49,47,33,48,26,40,75,75,46,72,56,27,50,58,34,46,47,52,43,32,58,63,73,68,54,55,79,95,47,57,94,47,55,93,77,52,90,82,61,88,52,47,31,28,25,41,30,39,34,66,40,99,89,65,58,43,50,27,40,34,40,41,30,26,55,68,51,56,73,72,38,90,68,63,76,76,50,65,80,36,48,45,97,56,65,62,85,78,40,92,48,43,45,84,48,50,52,27,66,72,74,92,80,128

Mean predicted aligned error: 14.09 Å

Nearest PDB structures (foldseek):
  3wro-assembly1_A  TM=2.301E-01  e=8.719E+00  Murine minute virus strain MVM prototype
  1t3n-assembly1_A  TM=2.739E-01  e=7.747E+00  Homo sapiens

pLDDT: mean 74.07, std 20.36, range [25.47, 93.94]

Radius of gyration: 22.11 Å; Cα contacts (8 Å, |Δi|>4): 216; chains: 1; bounding box: 52×58×69 Å

Foldseek 3Di:
DDDDPVVVVVVVVVVVVVVVVVVVVVPPDPPPPDDDDPDDDDDDDDDDDPDFDKWKFWAALVRLLVVLCVLAVPDDPVVNVLSVVLSVLQFCLVVDPPNVVSLVVLLCCCVPHDNVLSQQSSQCSQVVNHPVCSVVSVVDDDDPQKKWWWKFFQDPVDTTITTMIIGTPVSVVVGPDDPVRVVRIDPDHPVPDPRIDTSAMPVRPPDD

Secondary structure (DSSP, 8-state):
----HHHHHHHHHHHHHHHHHHHHTTSS-TT----------------------EEEEEEEHHHHHHHHHHH-TTS-HHHHHHHHHHHHHHHHGGG-TTHHHHHHHHHHHHHHSTTHHHHHHHHHHHHT--GGGGGGGGGSPP-TTEEEEEEEE--TTT-EEEEEEEEETTGGGTS---GGGGGGEESS-GGGSTTEEEEEEES-----

Sequence (208 aa):
MKLNRREVTVLISGLIVGLLLGMVMVSLDEDLALFGTAGGSGSSGQNKDDKSSVLYYRVPLTEAQAWLGEKYPELSEEKQQEWTEAFAKIDALPTSADFFTDADALRLDISENTASNVLDDFYAALTGVEADKLDEISQLDINEGISTCLGLYDDPMEAGMYLYLKVTSEEAKKLELPKEWEDLKLQKPAENDILWIDMGCFPNVEAQ